Protein 7BNT (pdb70)

Structure (mmCIF, N/CA/C/O backbone):
data_7BNT
#
_entry.id   7BNT
#
_cell.length_a   119.486
_cell.length_b   119.486
_cell.length_c   35.974
_cell.angle_alpha   90.000
_cell.angle_beta   90.000
_cell.angle_gamma   90.000
#
_symmetry.space_group_name_H-M   'P 41 21 2'
#
loop_
_entity.id
_entity.type
_entity.pdbx_description
1 polymer 'Predicted ancestral HMA domain of Pik-1 from Oryza spp.'
2 polymer 'AVR-Pik protein'
3 non-polymer 1,2-ETHANEDIOL
4 water water
#
loop_
_atom_site.group_PDB
_atom_site.id
_atom_site.type_symbol
_atom_site.label_atom_id
_atom_site.label_alt_id
_atom_site.label_comp_id
_atom_site.label_asym_id
_atom_site.label_entity_id
_atom_site.label_seq_id
_atom_site.pdbx_PDB_ins_code
_atom_site.Cartn_x
_atom_site.Cartn_y
_atom_site.Cartn_z
_atom_site.occupancy
_atom_site.B_iso_or_equiv
_atom_site.auth_seq_id
_atom_site.auth_comp_id
_atom_site.auth_asym_id
_atom_site.auth_atom_id
_atom_site.pdbx_PDB_model_num
ATOM 1 N N . LYS A 1 5 ? -17.371 12.064 2.766 1.00 42.61 188 LYS A N 1
ATOM 2 C CA . LYS A 1 5 ? -18.304 11.380 1.803 1.00 35.54 188 LYS A CA 1
ATOM 3 C C . LYS A 1 5 ? -18.016 11.806 0.365 1.00 33.65 188 LYS A C 1
ATOM 4 O O . LYS A 1 5 ? -17.936 13.019 0.078 1.00 33.11 188 LYS A O 1
ATOM 10 N N . GLN A 1 6 ? -17.909 10.833 -0.523 1.00 28.73 189 GLN A N 1
ATOM 11 C CA . GLN A 1 6 ? -17.529 11.079 -1.924 1.00 27.44 189 GLN A CA 1
ATOM 12 C C . GLN A 1 6 ? -18.443 10.263 -2.817 1.00 21.71 189 GLN A C 1
ATOM 13 O O . GLN A 1 6 ? -19.007 9.255 -2.362 1.00 26.04 189 GLN A O 1
ATOM 19 N N . LYS A 1 7 ? -18.523 10.708 -4.059 1.00 21.99 190 LYS A N 1
ATOM 20 C CA . LYS A 1 7 ? -19.127 9.968 -5.169 1.00 19.95 190 LYS A CA 1
ATOM 21 C C . LYS A 1 7 ? -17.989 9.603 -6.135 1.00 19.70 190 LYS A C 1
ATOM 22 O O . LYS A 1 7 ? -17.231 10.478 -6.565 1.00 21.94 190 LYS A O 1
ATOM 28 N N . ILE A 1 8 ? -17.830 8.317 -6.377 1.00 18.19 191 ILE A N 1
ATOM 29 C CA . ILE A 1 8 ? -16.775 7.749 -7.235 1.00 18.57 191 ILE A CA 1
ATOM 30 C C . ILE A 1 8 ? -17.490 7.081 -8.403 1.00 18.09 191 ILE A C 1
ATOM 31 O O . ILE A 1 8 ? -18.436 6.293 -8.183 1.00 19.42 191 ILE A O 1
ATOM 36 N N . VAL A 1 9 ? -17.014 7.356 -9.613 1.00 17.12 192 VAL A N 1
ATOM 37 C CA . VAL A 1 9 ? -17.573 6.678 -10.805 1.00 17.77 192 VAL A CA 1
ATOM 38 C C . VAL A 1 9 ? -16.430 5.977 -11.524 1.00 17.86 192 VAL A C 1
ATOM 39 O O . VAL A 1 9 ? -15.413 6.637 -11.847 1.00 18.52 192 VAL A O 1
ATOM 43 N N . ILE A 1 10 ? -16.624 4.684 -11.784 1.00 17.87 193 ILE A N 1
ATOM 44 C CA . ILE A 1 10 ? -15.604 3.821 -12.438 1.00 17.63 193 ILE A CA 1
ATOM 45 C C . ILE A 1 10 ? -16.259 3.114 -13.620 1.00 18.48 193 ILE A C 1
ATOM 46 O O . ILE A 1 10 ? -17.327 2.503 -13.434 1.00 20.55 193 ILE A O 1
ATOM 51 N N . LYS A 1 11 ? -15.608 3.186 -14.779 1.00 18.90 194 LYS A N 1
ATOM 52 C CA . LYS A 1 11 ? -15.985 2.371 -15.950 1.00 20.86 194 LYS A CA 1
ATOM 53 C C . LYS A 1 11 ? -15.264 1.030 -15.867 1.00 20.16 194 LYS A C 1
ATOM 54 O O . LYS A 1 11 ? -14.024 1.011 -15.670 1.00 21.72 194 LYS A O 1
ATOM 60 N N . VAL A 1 12 ? -16.014 -0.055 -16.005 1.00 19.86 195 VAL A N 1
ATOM 61 C CA . VAL A 1 12 ? -15.467 -1.441 -15.943 1.00 21.70 195 VAL A CA 1
ATOM 62 C C . VAL A 1 12 ? -15.955 -2.100 -17.215 1.00 23.68 195 VAL A C 1
ATOM 63 O O . VAL A 1 12 ? -17.144 -2.395 -17.325 1.00 24.41 195 VAL A O 1
ATOM 67 N N . PRO A 1 13 ? -15.089 -2.277 -18.233 1.00 23.04 196 PRO A N 1
ATOM 68 C CA . PRO A 1 13 ? -15.491 -2.993 -19.440 1.00 25.61 196 PRO A CA 1
ATOM 69 C C . PRO A 1 13 ? -16.040 -4.374 -19.063 1.00 22.55 196 PRO A C 1
ATOM 70 O O . PRO A 1 13 ? -15.402 -5.112 -18.289 1.00 26.14 196 PRO A O 1
ATOM 74 N N . MET A 1 14 ? -17.225 -4.675 -19.574 1.00 22.25 197 MET A N 1
ATOM 75 C CA . MET A 1 14 ? -17.957 -5.899 -19.193 1.00 22.94 197 MET A CA 1
ATOM 76 C C . MET A 1 14 ? -17.989 -6.849 -20.378 1.00 21.75 197 MET A C 1
ATOM 77 O O . MET A 1 14 ? -18.435 -6.433 -21.450 1.00 23.00 197 MET A O 1
ATOM 82 N N . ALA A 1 15 ? -17.549 -8.080 -20.176 1.00 22.65 198 ALA A N 1
ATOM 83 C CA . ALA A 1 15 ? -17.613 -9.136 -21.204 1.00 25.00 198 ALA A CA 1
ATOM 84 C C . ALA A 1 15 ? -18.958 -9.848 -21.146 1.00 23.39 198 ALA A C 1
ATOM 85 O O . ALA A 1 15 ? -19.322 -10.472 -22.160 1.00 25.63 198 ALA A O 1
ATOM 87 N N . SER A 1 16 ? -19.646 -9.791 -20.009 1.00 22.34 199 SER A N 1
ATOM 88 C CA . SER A 1 16 ? -20.869 -10.585 -19.751 1.00 23.18 199 SER A CA 1
ATOM 89 C C . SER A 1 16 ? -21.523 -10.091 -18.463 1.00 20.05 199 SER A C 1
ATOM 90 O O . SER A 1 16 ? -20.893 -9.328 -17.708 1.00 20.34 199 SER A O 1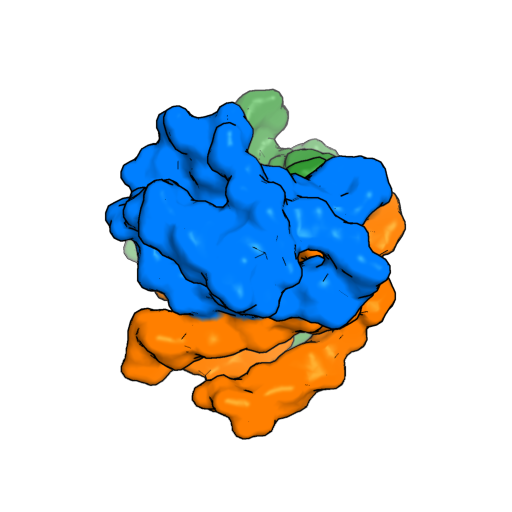
ATOM 93 N N . ASP A 1 17 ? -22.726 -10.565 -18.183 1.00 23.08 200 ASP A N 1
ATOM 94 C CA . ASP A 1 17 ? -23.408 -10.331 -16.891 1.00 23.44 200 ASP A CA 1
ATOM 95 C C . ASP A 1 17 ? -22.621 -10.945 -15.726 1.00 23.02 200 ASP A C 1
ATOM 96 O O . ASP A 1 17 ? -22.758 -10.423 -14.628 1.00 22.31 200 ASP A O 1
ATOM 101 N N . LYS A 1 18 ? -21.775 -11.947 -15.939 1.00 22.92 201 LYS A N 1
ATOM 102 C CA . LYS A 1 18 ? -20.918 -12.520 -14.870 1.00 22.90 201 LYS A CA 1
ATOM 103 C C . LYS A 1 18 ? -19.943 -11.425 -14.426 1.00 21.49 201 LYS A C 1
ATOM 104 O O . LYS A 1 18 ? -19.701 -11.299 -13.199 1.00 24.18 201 LYS A O 1
ATOM 106 N N . CYS A 1 19 ? -19.379 -10.681 -15.389 1.00 21.22 202 CYS A N 1
ATOM 107 C CA . CYS A 1 19 ? -18.470 -9.540 -15.106 1.00 21.92 202 CYS A CA 1
ATOM 108 C C . CYS A 1 19 ? -19.230 -8.491 -14.292 1.00 19.52 202 CYS A C 1
ATOM 109 O O . CYS A 1 19 ? -18.675 -7.966 -13.317 1.00 20.17 202 CYS A O 1
ATOM 112 N N . ARG A 1 20 ? -20.460 -8.169 -14.698 1.00 18.68 203 ARG A N 1
ATOM 113 C CA . ARG A 1 20 ? -21.238 -7.123 -14.001 1.00 18.41 203 ARG A CA 1
ATOM 114 C C . ARG A 1 20 ? -21.472 -7.563 -12.563 1.00 17.68 203 ARG A C 1
ATOM 115 O O . ARG A 1 20 ? -21.361 -6.728 -11.653 1.00 20.23 203 ARG A O 1
ATOM 123 N N . SER A 1 21 ? -21.863 -8.816 -12.371 1.00 20.12 204 SER A N 1
ATOM 124 C CA . SER A 1 21 ? -22.146 -9.403 -11.039 1.00 20.70 204 SER A CA 1
ATOM 125 C C . SER A 1 21 ? -20.895 -9.304 -10.165 1.00 21.37 204 SER A C 1
ATOM 126 O O . SER A 1 21 ? -20.992 -8.855 -9.018 1.00 20.92 204 SER A O 1
ATOM 129 N N . LYS A 1 22 ? -19.742 -9.704 -10.702 1.00 19.52 205 LYS A N 1
ATOM 130 C CA . LYS A 1 22 ? -18.483 -9.679 -9.941 1.00 21.33 205 LYS A CA 1
ATOM 131 C C . LYS A 1 22 ? -18.134 -8.240 -9.557 1.00 17.91 205 LYS A C 1
ATOM 132 O O . LYS A 1 22 ? -17.734 -7.988 -8.424 1.00 20.17 205 LYS A O 1
ATOM 138 N N . ALA A 1 23 ? -18.262 -7.313 -10.488 1.00 18.26 206 ALA A N 1
ATOM 139 C CA . ALA A 1 23 ? -17.853 -5.919 -10.268 1.00 18.77 206 ALA A CA 1
ATOM 140 C C . ALA A 1 23 ? -18.781 -5.295 -9.236 1.00 18.90 206 ALA A C 1
ATOM 141 O O . ALA A 1 23 ? -18.280 -4.633 -8.304 1.00 18.17 206 ALA A O 1
ATOM 143 N N . MET A 1 24 ? -20.081 -5.527 -9.380 1.00 17.87 207 MET A N 1
ATOM 144 C CA . MET A 1 24 ? -21.050 -4.956 -8.429 1.00 18.93 207 MET A CA 1
ATOM 145 C C . MET A 1 24 ? -20.824 -5.546 -7.039 1.00 19.08 207 MET A C 1
ATOM 146 O O . MET A 1 24 ? -20.871 -4.788 -6.058 1.00 19.25 207 MET A O 1
ATOM 151 N N . ALA A 1 25 ? -20.599 -6.846 -6.934 1.00 19.53 208 ALA A N 1
ATOM 152 C CA . ALA A 1 25 ? -20.357 -7.512 -5.639 1.00 20.42 208 ALA A CA 1
ATOM 153 C C . ALA A 1 25 ? -19.118 -6.893 -4.997 1.00 19.70 208 ALA A C 1
ATOM 154 O O . ALA A 1 25 ? -19.170 -6.599 -3.809 1.00 20.11 208 ALA A O 1
ATOM 156 N N . LEU A 1 26 ? -18.039 -6.736 -5.763 1.00 18.69 209 LEU A N 1
ATOM 157 C CA . LEU A 1 26 ? -16.775 -6.226 -5.197 1.00 19.24 209 LEU A CA 1
ATOM 158 C C . LEU A 1 26 ? -16.998 -4.813 -4.675 1.00 19.41 209 LEU A C 1
ATOM 159 O O . LEU A 1 26 ? -16.635 -4.510 -3.530 1.00 20.00 209 LEU A O 1
ATOM 164 N N . VAL A 1 27 ? -17.588 -3.945 -5.495 1.00 17.91 210 VAL A N 1
ATOM 165 C CA . VAL A 1 27 ? -17.797 -2.537 -5.059 1.00 18.46 210 VAL A CA 1
ATOM 166 C C . VAL A 1 27 ? -18.719 -2.499 -3.837 1.00 18.32 210 VAL A C 1
ATOM 167 O O . VAL A 1 27 ? -18.402 -1.805 -2.868 1.00 19.19 210 VAL A O 1
ATOM 171 N N . ALA A 1 28 ? -19.812 -3.246 -3.856 1.00 18.61 211 ALA A N 1
ATOM 172 C CA . ALA A 1 28 ? -20.831 -3.166 -2.793 1.00 18.24 211 ALA A CA 1
ATOM 173 C C . ALA A 1 28 ? -20.263 -3.741 -1.501 1.00 17.68 211 ALA A C 1
ATOM 174 O O . ALA A 1 28 ? -20.805 -3.401 -0.456 1.00 20.91 211 ALA A O 1
ATOM 176 N N . SER A 1 29 ? -19.242 -4.593 -1.586 1.00 20.09 212 SER A N 1
ATOM 177 C CA . SER A 1 29 ? -18.622 -5.260 -0.408 1.00 20.86 212 SER A CA 1
ATOM 178 C C . SER A 1 29 ? -17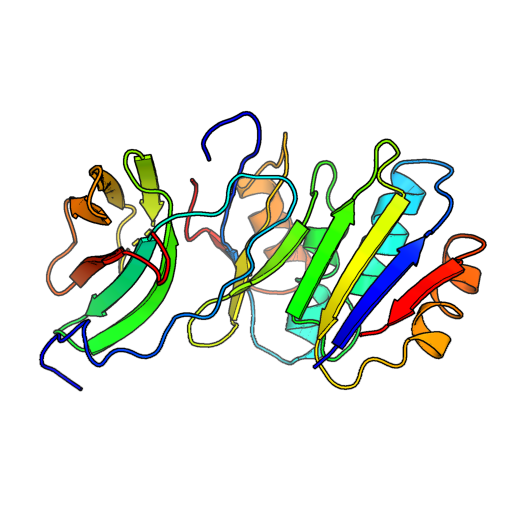.666 -4.297 0.300 1.00 18.71 212 SER A C 1
ATOM 179 O O . SER A 1 29 ? -17.169 -4.644 1.387 1.00 22.03 212 SER A O 1
ATOM 182 N N . THR A 1 30 ? -17.336 -3.170 -0.333 1.00 20.32 213 THR A N 1
ATOM 183 C CA . THR A 1 30 ? -16.245 -2.271 0.106 1.00 20.84 213 THR A CA 1
ATOM 184 C C . THR A 1 30 ? -16.654 -1.525 1.377 1.00 21.08 213 THR A C 1
ATOM 185 O O . THR A 1 30 ? -17.815 -1.055 1.492 1.00 20.46 213 THR A O 1
ATOM 189 N N . GLY A 1 31 ? -15.728 -1.416 2.331 1.00 20.71 214 GLY A N 1
ATOM 190 C CA . GLY A 1 31 ? -16.032 -0.675 3.565 1.00 23.14 214 GLY A CA 1
ATOM 191 C C . GLY A 1 31 ? -16.425 0.765 3.274 1.00 20.40 214 GLY A C 1
ATOM 192 O O . GLY A 1 31 ? -15.805 1.407 2.379 1.00 22.21 214 GLY A O 1
ATOM 193 N N . GLY A 1 32 ? -17.453 1.268 3.955 1.00 21.88 215 GLY A N 1
ATOM 194 C CA . GLY A 1 32 ? -17.835 2.691 3.889 1.00 22.18 215 GLY A CA 1
ATOM 195 C C . GLY A 1 32 ? -18.879 2.957 2.817 1.00 20.26 215 GLY A C 1
ATOM 196 O O . GLY A 1 32 ? -19.346 4.072 2.720 1.00 20.34 215 GLY A O 1
ATOM 197 N N . VAL A 1 33 ? -19.288 1.941 2.067 1.00 19.73 216 VAL A N 1
ATOM 198 C CA . VAL A 1 33 ? -20.252 2.149 0.957 1.00 18.76 216 VAL A CA 1
ATOM 199 C C . VAL A 1 33 ? -21.664 2.414 1.488 1.00 17.13 216 VAL A C 1
ATOM 200 O O . VAL A 1 33 ? -22.187 1.647 2.303 1.00 20.88 216 VAL A O 1
ATOM 204 N N . ASP A 1 34 ? -22.277 3.463 0.971 1.00 16.57 217 ASP A N 1
ATOM 205 C CA . ASP A 1 34 ? -23.707 3.813 1.176 1.00 17.39 217 ASP A CA 1
ATOM 206 C C . ASP A 1 34 ? -24.580 3.292 0.032 1.00 16.33 217 ASP A C 1
ATOM 207 O O . ASP A 1 34 ? -25.683 2.842 0.292 1.00 18.04 217 ASP A O 1
ATOM 212 N N . SER A 1 35 ? -24.116 3.398 -1.203 1.00 15.86 218 SER A N 1
ATOM 213 C CA . SER A 1 35 ? -24.933 3.086 -2.388 1.00 15.90 218 SER A CA 1
ATOM 214 C C . SER A 1 35 ? -24.018 2.689 -3.540 1.00 15.04 218 SER A C 1
ATOM 215 O O . SER A 1 35 ? -22.875 3.174 -3.636 1.00 16.15 218 SER A O 1
ATOM 218 N N . VAL A 1 36 ? -24.580 1.852 -4.409 1.00 15.31 219 VAL A N 1
ATOM 219 C CA . VAL A 1 36 ? -23.930 1.435 -5.675 1.00 14.53 219 VAL A CA 1
ATOM 220 C C . VAL A 1 36 ? -24.980 1.442 -6.760 1.00 15.63 219 VAL A C 1
ATOM 221 O O . VAL A 1 36 ? -26.029 0.833 -6.560 1.00 15.91 219 VAL A O 1
ATOM 225 N N . ALA A 1 37 ? -24.669 2.046 -7.898 1.00 15.15 220 ALA A N 1
ATOM 226 C CA . ALA A 1 37 ? -25.577 2.041 -9.054 1.00 15.54 220 ALA A CA 1
ATOM 227 C C . ALA A 1 37 ? -24.772 1.655 -10.290 1.00 16.78 220 ALA A C 1
ATOM 228 O O . ALA A 1 37 ? -23.681 2.214 -10.530 1.00 18.39 220 ALA A O 1
ATOM 230 N N . LEU A 1 38 ? -25.339 0.746 -11.071 1.00 16.57 221 LEU A N 1
ATOM 231 C CA . LEU A 1 38 ? -24.758 0.316 -12.350 1.00 17.09 221 LEU A CA 1
ATOM 232 C C . LEU A 1 38 ? -25.523 1.100 -13.407 1.00 18.38 221 LEU A C 1
ATOM 233 O O . LEU A 1 38 ? -26.750 0.985 -13.489 1.00 20.85 221 LEU A O 1
ATOM 238 N N . VAL A 1 39 ? -24.803 1.894 -14.193 1.00 18.29 222 VAL A N 1
ATOM 239 C CA . VAL A 1 39 ? -25.398 2.869 -15.133 1.00 20.50 222 VAL A CA 1
ATOM 240 C C . VAL A 1 39 ? -24.726 2.707 -16.499 1.00 20.44 222 VAL A C 1
ATOM 241 O O . VAL A 1 39 ? -23.759 1.940 -16.655 1.00 19.78 222 VAL A O 1
ATOM 245 N N . GLY A 1 40 ? -25.280 3.389 -17.478 1.00 23.00 223 GLY A N 1
ATOM 246 C CA . GLY A 1 40 ? -24.788 3.327 -18.869 1.00 21.50 223 GLY A CA 1
ATOM 247 C C . GLY A 1 40 ? -25.609 2.367 -19.713 1.00 20.59 223 GLY A C 1
ATOM 248 O O . GLY A 1 40 ? -26.156 1.367 -19.211 1.00 22.00 223 GLY A O 1
ATOM 249 N N . ASP A 1 41 ? -25.628 2.602 -21.011 1.00 21.19 224 ASP A N 1
ATOM 250 C CA . ASP A 1 41 ? -26.329 1.735 -21.987 1.00 21.56 224 ASP A CA 1
ATOM 251 C C . ASP A 1 41 ? -25.897 0.275 -21.826 1.00 22.00 224 ASP A C 1
ATOM 252 O O . ASP A 1 41 ? -26.779 -0.618 -21.900 1.00 24.84 224 ASP A O 1
ATOM 257 N N . LEU A 1 42 ? -24.596 0.038 -21.613 1.00 20.41 225 LEU A N 1
ATOM 258 C CA . LEU A 1 42 ? -24.023 -1.324 -21.488 1.00 20.18 225 LEU A CA 1
ATOM 259 C C . LEU A 1 42 ? -23.824 -1.690 -20.020 1.00 20.02 225 LEU A C 1
ATOM 260 O O . LEU A 1 42 ? -23.149 -2.708 -19.737 1.00 21.18 225 LEU A O 1
ATOM 265 N N . ARG A 1 43 ? -24.435 -0.940 -19.107 1.00 20.47 226 ARG A N 1
ATOM 266 C CA . ARG A 1 43 ? -24.413 -1.291 -17.674 1.00 20.48 226 ARG A CA 1
ATOM 267 C C . ARG A 1 43 ? -22.968 -1.612 -17.302 1.00 19.74 226 ARG A C 1
ATOM 268 O O . ARG A 1 43 ? -22.682 -2.721 -16.801 1.00 20.21 226 ARG A O 1
ATOM 276 N N . ASP A 1 44 ? -22.095 -0.635 -17.495 1.00 20.21 227 ASP A N 1
ATOM 277 C CA . ASP A 1 44 ? -20.636 -0.847 -17.338 1.00 20.89 227 ASP A CA 1
ATOM 278 C C . ASP A 1 44 ? -19.982 0.349 -16.645 1.00 19.87 227 ASP A C 1
ATOM 279 O O . ASP A 1 44 ? -18.743 0.357 -16.575 1.00 22.12 227 ASP A O 1
ATOM 284 N N . LYS A 1 45 ? -20.770 1.234 -16.038 1.00 18.45 228 LYS A N 1
ATOM 285 C CA . LYS A 1 45 ? -20.270 2.334 -15.189 1.00 18.72 228 LYS A CA 1
ATOM 286 C C . LYS A 1 45 ? -20.871 2.175 -13.812 1.00 18.93 228 LYS A C 1
ATOM 287 O O . LYS A 1 45 ? -22.104 2.036 -13.682 1.00 19.98 228 LYS A O 1
ATOM 293 N N . ILE A 1 46 ? -19.999 2.189 -12.824 1.00 18.25 229 ILE A N 1
ATOM 294 C CA . ILE A 1 46 ? -20.424 1.996 -11.423 1.00 17.24 229 ILE A CA 1
ATOM 295 C C . ILE A 1 46 ? -20.277 3.330 -10.688 1.00 16.48 229 ILE A C 1
ATOM 296 O O . ILE A 1 46 ? -19.173 3.888 -10.671 1.00 19.02 229 ILE A O 1
ATOM 301 N N . GLU A 1 47 ? -21.391 3.796 -10.107 1.00 17.05 230 GLU A N 1
ATOM 302 C CA . GLU A 1 47 ? -21.414 4.982 -9.230 1.00 16.88 230 GLU A CA 1
ATOM 303 C C . GLU A 1 47 ? -21.476 4.475 -7.800 1.00 15.46 230 GLU A C 1
ATOM 304 O O . GLU A 1 47 ? -22.418 3.727 -7.480 1.00 16.86 230 GLU A O 1
ATOM 310 N N . VAL A 1 48 ? -20.486 4.833 -6.998 1.00 16.88 231 VAL A N 1
ATOM 311 C CA . VAL A 1 48 ? -20.463 4.381 -5.578 1.00 16.80 231 VAL A CA 1
ATOM 312 C C . VAL A 1 48 ? -20.334 5.629 -4.707 1.00 17.32 231 VAL A C 1
ATOM 313 O O . VAL A 1 48 ? -19.500 6.496 -5.009 1.00 18.97 231 VAL A O 1
ATOM 317 N N . VAL A 1 49 ? -21.196 5.736 -3.704 1.00 16.68 232 VAL A N 1
ATOM 318 C CA . VAL A 1 49 ? -21.154 6.835 -2.711 1.00 17.45 232 VAL A CA 1
ATOM 319 C C . VAL A 1 49 ? -20.808 6.212 -1.368 1.00 16.64 232 VAL A C 1
ATOM 320 O O . VAL A 1 49 ? -21.375 5.179 -1.000 1.00 18.56 232 VAL A O 1
ATOM 324 N N . GLY A 1 50 ? -19.924 6.879 -0.645 1.00 19.75 233 GLY A N 1
ATOM 325 C CA . GLY A 1 50 ? -19.613 6.471 0.728 1.00 21.09 233 GLY A CA 1
ATOM 326 C C . GLY A 1 50 ? -18.453 7.231 1.320 1.00 23.17 233 GLY A C 1
ATOM 327 O O . GLY A 1 50 ? -17.947 8.172 0.696 1.00 27.64 233 GLY A O 1
ATOM 328 N N . ASP A 1 51 ? -17.991 6.747 2.461 1.00 24.35 234 ASP A N 1
ATOM 329 C CA . ASP A 1 51 ? -17.022 7.449 3.329 1.00 25.16 234 ASP A CA 1
ATOM 330 C C . ASP A 1 51 ? -15.740 6.640 3.378 1.00 23.76 234 ASP A C 1
ATOM 331 O O . ASP A 1 51 ? -15.830 5.423 3.609 1.00 28.12 234 ASP A O 1
ATOM 336 N N . GLY A 1 52 ? -14.596 7.308 3.229 1.00 25.56 235 GLY A N 1
ATOM 337 C CA . GLY A 1 52 ? -13.295 6.669 3.478 1.00 27.43 235 GLY A CA 1
ATOM 338 C C . GLY A 1 52 ? -12.976 5.622 2.432 1.00 26.74 235 GLY A C 1
ATOM 339 O O . GLY A 1 52 ? -12.162 4.726 2.726 1.00 32.95 235 GLY A O 1
ATOM 340 N N . ILE A 1 53 ? -13.564 5.730 1.237 1.00 24.07 236 ILE A N 1
ATOM 341 C CA . ILE A 1 53 ? -13.271 4.787 0.116 1.00 21.88 236 ILE A CA 1
ATOM 342 C C . ILE A 1 53 ? -12.013 5.259 -0.601 1.00 22.14 236 ILE A C 1
ATOM 343 O O . ILE A 1 53 ? -11.965 6.431 -1.019 1.00 23.98 236 ILE A O 1
ATOM 348 N N . ASP A 1 54 ? -11.069 4.338 -0.785 1.00 22.18 237 ASP A N 1
ATOM 349 C CA . ASP A 1 54 ? -9.826 4.601 -1.529 1.00 22.53 237 ASP A CA 1
ATOM 350 C C . ASP A 1 54 ? -10.114 4.302 -2.998 1.00 19.60 237 ASP A C 1
ATOM 351 O O . ASP A 1 54 ? -10.151 3.123 -3.382 1.00 20.95 237 ASP A O 1
ATOM 356 N N . SER A 1 55 ? -10.341 5.338 -3.801 1.00 19.45 238 SER A N 1
ATOM 357 C CA . SER A 1 55 ? -10.761 5.155 -5.212 1.00 20.03 238 SER A CA 1
ATOM 358 C C . SER A 1 55 ? -9.688 4.392 -5.993 1.00 19.43 238 SER A C 1
ATOM 359 O O . SER A 1 55 ? -10.056 3.530 -6.824 1.00 19.58 238 SER A O 1
ATOM 362 N N . ILE A 1 56 ? -8.412 4.712 -5.791 1.00 19.22 239 ILE A N 1
ATOM 363 C CA . ILE A 1 56 ? -7.331 4.052 -6.566 1.00 20.74 239 ILE A CA 1
ATOM 364 C C . ILE A 1 56 ? -7.277 2.567 -6.183 1.00 19.33 239 ILE A C 1
ATOM 365 O O . ILE A 1 56 ? -7.174 1.719 -7.085 1.00 20.63 239 ILE A O 1
ATOM 370 N N . LYS A 1 57 ? -7.363 2.228 -4.906 1.00 20.06 240 LYS A N 1
ATOM 371 C CA . LYS A 1 57 ? -7.355 0.810 -4.479 1.00 22.58 240 LYS A CA 1
ATOM 372 C C . LYS A 1 57 ? -8.568 0.094 -5.071 1.00 20.52 240 LYS A C 1
ATOM 373 O O . LYS A 1 57 ? -8.434 -1.047 -5.472 1.00 21.12 240 LYS A O 1
ATOM 379 N N . LEU A 1 58 ? -9.710 0.766 -5.151 1.00 19.43 241 LEU A N 1
ATOM 380 C CA . LEU A 1 58 ? -10.931 0.126 -5.690 1.00 20.24 241 LEU A CA 1
ATOM 381 C C . LEU A 1 58 ? -10.765 -0.135 -7.190 1.00 19.42 241 LEU A C 1
ATOM 382 O O . LEU A 1 58 ? -11.092 -1.245 -7.678 1.00 20.17 241 LEU A O 1
ATOM 387 N N . VAL A 1 59 ? -10.194 0.808 -7.914 1.00 19.20 242 VAL A N 1
ATOM 388 C CA . VAL A 1 59 ? -9.888 0.608 -9.354 1.00 20.10 242 VAL A CA 1
ATOM 389 C C . VAL A 1 59 ? -8.914 -0.563 -9.502 1.00 20.51 242 VAL A C 1
ATOM 390 O O . VAL A 1 59 ? -9.144 -1.391 -10.396 1.00 21.59 242 VAL A O 1
ATOM 394 N N A SER A 1 60 ? -7.868 -0.634 -8.668 0.50 22.25 243 SER A N 1
ATOM 395 N N B SER A 1 60 ? -7.860 -0.622 -8.678 0.50 21.95 243 SER A N 1
ATOM 396 C CA A SER A 1 60 ? -6.854 -1.718 -8.720 0.50 23.11 243 SER A CA 1
ATOM 397 C CA B SER A 1 60 ? -6.858 -1.720 -8.708 0.50 22.52 243 SER A CA 1
ATOM 398 C C A SER A 1 60 ? -7.520 -3.076 -8.478 0.50 23.59 243 SER A C 1
ATOM 399 C C B SER A 1 60 ? -7.565 -3.064 -8.517 0.50 23.61 243 SER A C 1
ATOM 400 O O A SER A 1 60 ? -7.148 -4.045 -9.170 0.50 28.11 243 SER A O 1
ATOM 401 O O B SER A 1 60 ? -7.295 -3.999 -9.305 0.50 25.39 243 SER A O 1
ATOM 406 N N . ALA A 1 61 ? -8.462 -3.140 -7.531 1.00 21.16 244 ALA A N 1
ATOM 407 C CA . ALA A 1 61 ? -9.155 -4.392 -7.174 1.00 22.91 244 ALA A CA 1
ATOM 408 C C . ALA A 1 61 ? -10.009 -4.819 -8.371 1.00 23.88 244 ALA A C 1
ATOM 409 O O . ALA A 1 61 ? -10.049 -6.008 -8.694 1.00 24.18 244 ALA A O 1
ATOM 411 N N . LEU A 1 62 ? -10.685 -3.863 -9.020 1.00 21.56 245 LEU A N 1
ATOM 412 C CA . LEU A 1 62 ? -11.532 -4.188 -10.188 1.00 21.65 245 LEU A CA 1
ATOM 413 C C . LEU A 1 62 ? -10.662 -4.650 -11.359 1.00 24.22 245 LEU A C 1
ATOM 414 O O . LEU A 1 62 ? -11.071 -5.583 -12.083 1.00 26.13 245 LEU A O 1
ATOM 419 N N . ARG A 1 63 ? -9.501 -4.026 -11.549 1.00 24.24 246 ARG A N 1
ATOM 420 C CA . ARG A 1 63 ? -8.555 -4.412 -12.632 1.00 25.31 246 ARG A CA 1
ATOM 421 C C . ARG A 1 63 ? -8.131 -5.863 -12.427 1.00 26.33 246 ARG A C 1
ATOM 422 O O . ARG A 1 63 ? -8.032 -6.590 -13.427 1.00 29.88 246 ARG A O 1
ATOM 430 N N . LYS A 1 64 ? -7.892 -6.257 -11.178 1.00 25.51 247 LYS A N 1
ATOM 431 C CA . LYS A 1 64 ? -7.429 -7.623 -10.845 1.00 28.62 247 LYS A CA 1
ATOM 432 C C . LYS A 1 64 ? -8.571 -8.630 -11.027 1.00 29.86 247 LYS A C 1
ATOM 433 O O . LYS A 1 64 ? -8.312 -9.723 -11.552 1.00 33.56 247 LYS A O 1
ATOM 439 N N . LYS A 1 65 ? -9.778 -8.281 -10.587 1.00 29.12 248 LYS A N 1
ATOM 440 C CA . LYS A 1 65 ? -10.925 -9.219 -10.462 1.00 28.81 248 LYS A CA 1
ATOM 441 C C . LYS A 1 65 ? -11.661 -9.338 -11.800 1.00 28.04 248 LYS A C 1
ATOM 442 O O . LYS A 1 65 ? -12.142 -10.452 -12.091 1.00 29.56 248 LYS A O 1
ATOM 448 N N . VAL A 1 66 ? -11.787 -8.244 -12.555 1.00 25.88 249 VAL A N 1
ATOM 449 C CA . VAL A 1 66 ? -12.770 -8.132 -13.671 1.00 26.72 249 VAL A CA 1
ATOM 450 C C . VAL A 1 66 ? -12.079 -7.748 -14.974 1.00 35.71 249 VAL A C 1
ATOM 451 O O . VAL A 1 66 ? -12.105 -8.574 -15.909 1.00 36.54 249 VAL A O 1
ATOM 455 N N . GLY A 1 67 ? -11.625 -6.494 -15.075 1.00 39.59 250 GLY A N 1
ATOM 456 C CA . GLY A 1 67 ? -11.202 -5.903 -16.357 1.00 38.48 250 GLY A CA 1
ATOM 457 C C . GLY A 1 67 ? -10.623 -4.529 -16.165 1.00 35.84 250 GLY A C 1
ATOM 458 O O . GLY A 1 67 ? -10.691 -4.013 -15.016 1.00 39.21 250 GLY A O 1
ATOM 459 N N . HIS A 1 68 ? -10.207 -3.895 -17.258 1.00 38.38 251 HIS A N 1
ATOM 460 C CA . HIS A 1 68 ? -9.403 -2.654 -17.211 1.00 40.28 251 HIS A CA 1
ATOM 461 C C . HIS A 1 68 ? -10.278 -1.482 -16.772 1.00 37.33 251 HIS A C 1
ATOM 462 O O . HIS A 1 68 ? -10.710 -0.650 -17.624 1.00 34.75 251 HIS A O 1
ATOM 469 N N . ALA A 1 69 ? -10.470 -1.412 -15.462 1.00 24.73 252 ALA A N 1
ATOM 470 C CA . ALA A 1 69 ? -11.298 -0.385 -14.822 1.00 21.76 252 ALA A CA 1
ATOM 471 C C . ALA A 1 69 ? -10.637 0.973 -15.048 1.00 22.85 252 ALA A C 1
ATOM 472 O O . ALA A 1 69 ? -9.389 1.079 -14.997 1.00 25.25 252 ALA A O 1
ATOM 474 N N . GLU A 1 70 ? -11.466 1.972 -15.289 1.00 22.09 253 GLU A N 1
ATOM 475 C CA . GLU A 1 70 ? -11.019 3.353 -15.555 1.00 23.64 253 GLU A CA 1
ATOM 476 C C . GLU A 1 70 ? -11.743 4.287 -14.597 1.00 20.38 253 GLU A C 1
ATOM 477 O O . GLU A 1 70 ? -12.972 4.229 -14.525 1.00 21.70 253 GLU A O 1
ATOM 483 N N . LEU A 1 71 ? -10.995 5.109 -13.876 1.00 20.97 254 LEU A N 1
ATOM 484 C CA . LEU A 1 71 ? -11.582 6.090 -12.943 1.00 19.12 254 LEU A CA 1
ATOM 485 C C . LEU A 1 71 ? -12.117 7.272 -13.738 1.00 19.96 254 LEU A C 1
ATOM 486 O O . LEU A 1 71 ? -11.340 7.900 -14.480 1.00 24.89 254 LEU A O 1
ATOM 491 N N . LEU A 1 72 ? -13.406 7.589 -13.598 1.00 19.57 255 LEU A N 1
ATOM 492 C CA . LEU A 1 72 ? -14.040 8.708 -14.332 1.00 20.33 255 LEU A CA 1
ATOM 493 C C . LEU A 1 72 ? -14.241 9.929 -13.436 1.00 20.39 255 LEU A C 1
ATOM 494 O O . LEU A 1 72 ? -14.228 11.060 -13.957 1.00 23.01 255 LEU A O 1
ATOM 499 N N . GLN A 1 73 ? -14.567 9.730 -12.159 1.00 19.69 256 GLN A N 1
ATOM 500 C CA . GLN A 1 73 ? -14.959 10.860 -11.304 1.00 20.13 256 GLN A CA 1
ATOM 501 C C . GLN A 1 73 ? -14.709 10.490 -9.852 1.00 18.20 256 GLN A C 1
ATOM 502 O O . GLN A 1 73 ? -14.936 9.337 -9.457 1.00 19.35 256 GLN A O 1
ATOM 508 N N . VAL A 1 74 ? -14.219 11.463 -9.110 1.00 19.13 257 VAL A N 1
ATOM 509 C CA . VAL A 1 74 ? -14.137 11.428 -7.627 1.00 20.15 257 VAL A CA 1
ATOM 510 C C . VAL A 1 74 ? -14.537 12.817 -7.149 1.00 20.93 257 VAL A C 1
ATOM 511 O O . VAL A 1 74 ? -13.805 13.764 -7.438 1.00 22.09 257 VAL A O 1
ATOM 515 N N . SER A 1 75 ? -15.662 12.944 -6.467 1.00 21.44 258 SER A N 1
ATOM 516 C CA . SER A 1 75 ? -16.172 14.285 -6.081 1.00 26.10 258 SER A CA 1
ATOM 517 C C . SER A 1 75 ? -16.863 14.223 -4.727 1.00 30.27 258 SER A C 1
ATOM 518 O O . SER A 1 75 ? -17.123 15.286 -4.196 1.00 36.73 258 SER A O 1
ATOM 522 N N . GLY B 1 1 ? -42.076 0.498 -8.964 1.00 29.38 184 GLY B N 1
ATOM 523 C CA . GLY B 1 1 ? -42.424 1.946 -8.839 1.00 28.16 184 GLY B CA 1
ATOM 524 C C . GLY B 1 1 ? -42.959 2.336 -10.185 1.00 22.31 184 GLY B C 1
ATOM 525 O O . GLY B 1 1 ? -43.005 1.444 -11.047 1.00 24.63 184 GLY B O 1
ATOM 526 N N . PRO B 1 2 ? -43.358 3.611 -10.410 1.00 20.13 185 PRO B N 1
ATOM 527 C CA . PRO B 1 2 ? -43.880 3.965 -11.714 1.00 18.67 185 PRO B CA 1
ATOM 528 C C . PRO B 1 2 ? -42.827 3.626 -12.775 1.00 18.68 185 PRO B C 1
ATOM 529 O O . PRO B 1 2 ? -41.671 3.925 -12.604 1.00 20.18 185 PRO B O 1
ATOM 533 N N . GLY B 1 3 ? -43.279 3.028 -13.864 1.00 18.32 186 GLY B N 1
ATOM 534 C CA . GLY B 1 3 ? -42.389 2.575 -14.936 1.00 18.35 186 GLY B CA 1
ATOM 535 C C . GLY B 1 3 ? -42.135 1.089 -14.822 1.00 18.69 186 GLY B C 1
ATOM 536 O O . GLY B 1 3 ? -43.000 0.383 -14.301 1.00 23.24 186 GLY B O 1
ATOM 537 N N . MET B 1 4 ? -41.023 0.616 -15.352 1.00 18.67 187 MET B N 1
ATOM 538 C CA . MET B 1 4 ? -40.785 -0.839 -15.480 1.00 20.23 187 MET B CA 1
ATOM 539 C C . MET B 1 4 ? -39.854 -1.356 -14.383 1.00 22.19 187 MET B C 1
ATOM 540 O O . MET B 1 4 ? -39.656 -2.562 -14.321 1.00 29.10 187 MET B O 1
ATOM 545 N N . LYS B 1 5 ? -39.415 -0.524 -13.455 1.00 16.27 188 LYS B N 1
ATOM 546 C CA . LYS B 1 5 ? -38.485 -1.001 -12.407 1.00 16.07 188 LYS B CA 1
ATOM 547 C C . LYS B 1 5 ? -39.267 -1.298 -11.123 1.00 15.30 188 LYS B C 1
ATOM 548 O O . LYS B 1 5 ? -40.293 -0.692 -10.860 1.00 20.84 188 LYS B O 1
ATOM 554 N N . GLN B 1 6 ? -38.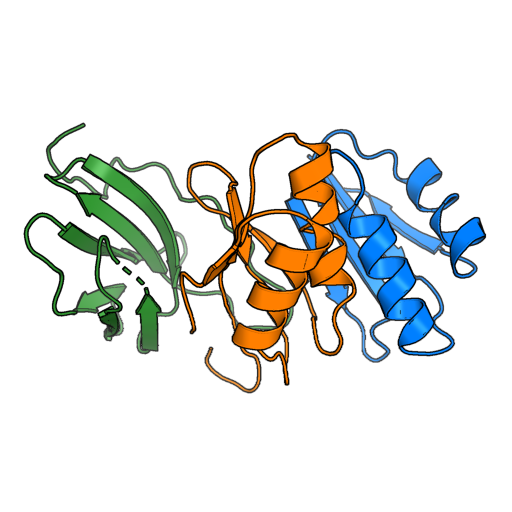758 -2.271 -10.387 1.00 16.33 189 GLN B N 1
ATOM 555 C CA . GLN B 1 6 ? -39.213 -2.664 -9.050 1.00 17.05 189 GLN B CA 1
ATOM 556 C C . GLN B 1 6 ? -38.335 -1.968 -8.008 1.00 14.67 189 GLN B C 1
ATOM 557 O O . GLN B 1 6 ? -37.168 -1.710 -8.264 1.00 15.61 189 GLN B O 1
ATOM 563 N N A LYS B 1 7 ? -38.900 -1.619 -6.870 0.50 14.22 190 LYS B N 1
ATOM 564 N N B LYS B 1 7 ? -38.908 -1.720 -6.836 0.50 13.68 190 LYS B N 1
ATOM 565 C CA A LYS B 1 7 ? -38.103 -1.215 -5.697 0.50 14.88 190 LYS B CA 1
ATOM 566 C CA B LYS B 1 7 ? -38.185 -1.289 -5.618 0.50 14.50 190 LYS B CA 1
ATOM 567 C C A LYS B 1 7 ? -38.570 -2.087 -4.545 0.50 14.04 190 LYS B C 1
ATOM 568 C C B LYS B 1 7 ? -38.533 -2.263 -4.493 0.50 14.35 190 LYS B C 1
ATOM 569 O O A LYS B 1 7 ? -39.772 -2.170 -4.291 0.50 15.80 190 LYS B O 1
ATOM 570 O O B LYS B 1 7 ? -39.715 -2.513 -4.247 0.50 16.74 190 LYS B O 1
ATOM 581 N N A ILE B 1 8 ? -37.633 -2.737 -3.888 0.50 12.95 191 ILE B N 1
ATOM 582 N N B ILE B 1 8 ? -37.506 -2.777 -3.838 0.50 14.40 191 ILE B N 1
ATOM 583 C CA A ILE B 1 8 ? -37.964 -3.454 -2.641 0.50 13.67 191 ILE B CA 1
ATOM 584 C CA B ILE B 1 8 ? -37.613 -3.801 -2.766 0.50 15.93 191 ILE B CA 1
ATOM 585 C C A ILE B 1 8 ? -36.939 -3.069 -1.582 0.50 13.84 191 ILE B C 1
ATOM 586 C C B ILE B 1 8 ? -36.794 -3.285 -1.576 0.50 16.87 191 ILE B C 1
ATOM 587 O O A ILE B 1 8 ? -35.833 -2.580 -1.884 0.50 16.24 191 ILE B O 1
ATOM 588 O O B ILE B 1 8 ? -35.656 -2.841 -1.799 0.50 18.31 191 ILE B O 1
ATOM 597 N N . VAL B 1 9 ? -37.339 -3.325 -0.356 1.00 14.14 192 VAL B N 1
ATOM 598 C CA . VAL B 1 9 ? -36.511 -3.047 0.839 1.00 13.66 192 VAL B CA 1
ATOM 599 C C . VAL B 1 9 ? -36.478 -4.316 1.684 1.00 13.94 192 VAL B C 1
ATOM 600 O O . VAL B 1 9 ? -37.542 -4.859 2.010 1.00 13.80 192 VAL B O 1
ATOM 604 N N . ILE B 1 10 ? -35.275 -4.746 2.023 1.00 13.98 193 ILE B N 1
ATOM 605 C CA . ILE B 1 10 ? -35.030 -5.958 2.829 1.00 13.47 193 ILE B CA 1
ATOM 606 C C . ILE B 1 10 ? -34.189 -5.576 4.047 1.00 14.40 193 ILE B C 1
ATOM 607 O O . ILE B 1 10 ? -33.127 -4.967 3.896 1.00 16.10 193 ILE B O 1
ATOM 612 N N . LYS B 1 11 ? -34.668 -5.928 5.229 1.00 14.63 194 LYS B N 1
ATOM 613 C CA . LYS B 1 11 ? -33.896 -5.765 6.478 1.00 16.03 194 LYS B CA 1
ATOM 614 C C . LYS B 1 11 ? -32.844 -6.874 6.536 1.00 18.56 194 LYS B C 1
ATOM 615 O O . LYS B 1 11 ? -33.180 -8.053 6.274 1.00 20.28 194 LYS B O 1
ATOM 621 N N . VAL B 1 12 ? -31.611 -6.477 6.784 1.00 19.47 195 VAL B N 1
ATOM 622 C CA . VAL B 1 12 ? -30.479 -7.430 6.737 1.00 23.91 195 VAL B CA 1
ATOM 623 C C . VAL B 1 12 ? -29.842 -7.509 8.101 1.00 24.27 195 VAL B C 1
ATOM 624 O O . VAL B 1 12 ? -29.934 -6.581 8.891 1.00 23.54 195 VAL B O 1
ATOM 628 N N . PRO B 1 13 ? -29.111 -8.616 8.340 1.00 31.95 196 PRO B N 1
ATOM 629 C CA . PRO B 1 13 ? -28.452 -8.835 9.615 1.00 30.30 196 PRO B CA 1
ATOM 630 C C . PRO B 1 13 ? -27.379 -7.770 9.844 1.00 26.33 196 PRO B C 1
ATOM 631 O O . PRO B 1 13 ? -26.654 -7.368 8.928 1.00 27.47 196 PRO B O 1
ATOM 635 N N . MET B 1 14 ? -27.325 -7.342 11.095 1.00 25.41 197 MET B N 1
ATOM 636 C CA . MET B 1 14 ? -26.396 -6.314 11.573 1.00 23.24 197 MET B CA 1
ATOM 637 C C . MET B 1 14 ? -25.388 -6.936 12.535 1.00 22.77 197 MET B C 1
ATOM 638 O O . MET B 1 14 ? -24.888 -6.217 13.400 1.00 24.31 197 MET B O 1
ATOM 643 N N . ALA B 1 15 ? -24.984 -8.181 12.287 1.00 22.17 198 ALA B N 1
ATOM 644 C CA . ALA B 1 15 ? -23.999 -8.866 13.152 1.00 21.29 198 ALA B CA 1
ATOM 645 C C . ALA B 1 15 ? -22.719 -8.026 13.193 1.00 20.69 198 ALA B C 1
ATOM 646 O O . ALA B 1 15 ? -22.046 -7.982 14.243 1.00 21.56 198 ALA B O 1
ATOM 648 N N . SER B 1 16 ? -22.349 -7.446 12.061 1.00 21.41 199 SER B N 1
ATOM 649 C CA . SER B 1 16 ? -21.105 -6.664 11.893 1.00 20.58 199 SER B CA 1
ATOM 650 C C . SER B 1 16 ? -21.224 -5.839 10.619 1.00 19.96 199 SER B C 1
ATOM 651 O O . SER B 1 16 ? -22.068 -6.148 9.766 1.00 20.34 199 SER B O 1
ATOM 654 N N . ASP B 1 17 ? -20.344 -4.865 10.486 1.00 22.03 200 ASP B N 1
ATOM 655 C CA . ASP B 1 17 ? -20.169 -4.082 9.239 1.00 21.36 200 ASP B CA 1
ATOM 656 C C . ASP B 1 17 ? -19.883 -5.050 8.080 1.00 22.34 200 ASP B C 1
ATOM 657 O O . ASP B 1 17 ? -20.508 -4.896 7.022 1.00 21.73 200 ASP B O 1
ATOM 662 N N . LYS B 1 18 ? -19.001 -6.027 8.274 1.00 21.64 201 LYS B N 1
ATOM 663 C CA . LYS B 1 18 ? -18.639 -7.045 7.260 1.00 22.23 201 LYS B CA 1
ATOM 664 C C . LYS B 1 18 ? -19.868 -7.860 6.859 1.00 21.26 201 LYS B C 1
ATOM 665 O O . LYS B 1 18 ? -20.060 -8.099 5.667 1.00 21.87 201 LYS B O 1
ATOM 671 N N . CYS B 1 19 ? -20.684 -8.282 7.819 1.00 20.91 202 CYS B N 1
ATOM 672 C CA . CYS B 1 19 ? -21.940 -9.006 7.521 1.00 21.73 202 CYS B CA 1
ATOM 673 C C . CYS B 1 19 ? -22.859 -8.145 6.634 1.00 19.76 202 CYS B C 1
ATOM 674 O O . CYS B 1 19 ? -23.452 -8.627 5.653 1.00 20.35 202 CYS B O 1
ATOM 677 N N . ARG B 1 20 ? -23.043 -6.895 7.015 1.00 18.71 203 ARG B N 1
ATOM 678 C CA . ARG B 1 20 ? -23.908 -5.976 6.257 1.00 19.70 203 ARG B CA 1
ATOM 679 C C . ARG B 1 20 ? -23.330 -5.805 4.843 1.00 21.45 203 ARG B C 1
ATOM 680 O O . ARG B 1 20 ? -24.099 -5.840 3.864 1.00 20.33 203 ARG B O 1
ATOM 688 N N . SER B 1 21 ? -22.013 -5.705 4.732 1.00 20.19 204 SER B N 1
ATOM 689 C CA . SER B 1 21 ? -21.326 -5.609 3.426 1.00 20.59 204 SER B CA 1
ATOM 690 C C . SER B 1 21 ? -21.477 -6.900 2.595 1.00 19.96 204 SER B C 1
ATOM 691 O O . SER B 1 21 ? -21.641 -6.785 1.351 1.00 21.09 204 SER B O 1
ATOM 694 N N . LYS B 1 22 ? -21.450 -8.079 3.229 1.00 19.27 205 LYS B N 1
ATOM 695 C CA . LYS B 1 22 ? -21.715 -9.375 2.546 1.00 19.60 205 LYS B CA 1
ATOM 696 C C . LYS B 1 22 ? -23.151 -9.346 1.976 1.00 18.30 205 LYS B C 1
ATOM 697 O O . LYS B 1 22 ? -23.380 -9.814 0.851 1.00 18.44 205 LYS B O 1
ATOM 703 N N . ALA B 1 23 ? -24.118 -8.816 2.730 1.00 17.91 206 ALA B N 1
ATOM 704 C CA . ALA B 1 23 ? -25.520 -8.729 2.278 1.00 17.12 206 ALA B CA 1
ATOM 705 C C . ALA B 1 23 ? -25.589 -7.793 1.061 1.00 17.33 206 ALA B C 1
ATOM 706 O O . ALA B 1 23 ? -26.227 -8.138 0.068 1.00 17.55 206 ALA B O 1
ATOM 708 N N A MET B 1 24 ? -24.928 -6.634 1.158 0.50 17.70 207 MET B N 1
ATOM 709 N N B MET B 1 24 ? -24.923 -6.643 1.125 0.50 17.96 207 MET B N 1
ATOM 710 C CA A MET B 1 24 ? -24.843 -5.641 0.056 0.50 17.46 207 MET B CA 1
ATOM 711 C CA B MET B 1 24 ? -24.928 -5.684 -0.006 0.50 17.98 207 MET B CA 1
ATOM 712 C C A MET B 1 24 ? -24.275 -6.321 -1.193 0.50 18.35 207 MET B C 1
ATOM 713 C C B MET B 1 24 ? -24.276 -6.331 -1.228 0.50 18.16 207 MET B C 1
ATOM 714 O O A MET B 1 24 ? -24.850 -6.170 -2.276 0.50 18.41 207 MET B O 1
ATOM 715 O O B MET B 1 24 ? -24.797 -6.172 -2.337 0.50 18.23 207 MET B O 1
ATOM 724 N N . ALA B 1 25 ? -23.188 -7.064 -1.032 1.00 17.68 208 ALA B N 1
ATOM 725 C CA . ALA B 1 25 ? -22.506 -7.743 -2.148 1.00 17.66 208 ALA B CA 1
ATOM 726 C C . ALA B 1 25 ? -23.432 -8.777 -2.788 1.00 17.30 208 ALA B C 1
ATOM 727 O O . ALA B 1 25 ? -23.526 -8.835 -4.039 1.00 18.15 208 ALA B O 1
ATOM 729 N N . LEU B 1 26 ? -24.112 -9.565 -1.968 1.00 16.98 209 LEU B N 1
ATOM 730 C CA . LEU B 1 26 ? -25.028 -10.601 -2.500 1.00 17.35 209 LEU B CA 1
ATOM 731 C C . LEU B 1 26 ? -26.119 -9.916 -3.316 1.00 16.92 209 LEU B C 1
ATOM 732 O O . LEU B 1 26 ? -26.390 -10.338 -4.474 1.00 19.06 209 LEU B O 1
ATOM 737 N N . VAL B 1 27 ? -26.758 -8.887 -2.759 1.00 16.79 210 VAL B N 1
ATOM 738 C CA . VAL B 1 27 ? -27.864 -8.227 -3.496 1.00 18.18 210 VAL B CA 1
ATOM 739 C C . VAL B 1 27 ? -27.304 -7.598 -4.769 1.00 18.17 210 VAL B C 1
ATOM 740 O O . VAL B 1 27 ? -27.887 -7.801 -5.846 1.00 19.49 210 VAL B O 1
ATOM 744 N N . ALA B 1 28 ? -26.208 -6.860 -4.670 1.00 18.01 211 ALA B N 1
ATOM 745 C CA . ALA B 1 28 ? -25.646 -6.137 -5.825 1.00 19.70 211 ALA B CA 1
ATOM 746 C C . ALA B 1 28 ? -25.318 -7.132 -6.967 1.00 20.48 211 ALA B C 1
ATOM 747 O O . ALA B 1 28 ? -25.404 -6.724 -8.117 1.00 24.89 211 ALA B O 1
ATOM 749 N N . SER B 1 29 ? -24.906 -8.362 -6.630 1.00 19.93 212 SER B N 1
ATOM 750 C CA . SER B 1 29 ? -24.456 -9.474 -7.505 1.00 23.32 212 SER B CA 1
ATOM 751 C C . SER B 1 29 ? -25.639 -10.107 -8.252 1.00 22.23 212 SER B C 1
ATOM 752 O O . SER B 1 29 ? -25.379 -10.881 -9.207 1.00 24.20 212 SER B O 1
ATOM 755 N N . THR B 1 30 ? -26.880 -9.818 -7.822 1.00 20.35 213 THR B N 1
ATOM 756 C CA . THR B 1 30 ? -28.095 -10.528 -8.278 1.00 22.29 213 THR B CA 1
ATOM 757 C C . THR B 1 30 ? -28.462 -10.039 -9.681 1.00 20.27 213 THR B C 1
ATOM 758 O O . THR B 1 30 ? -28.384 -8.833 -9.944 1.00 20.58 213 THR B O 1
ATOM 762 N N . GLY B 1 31 ? -28.856 -10.958 -10.560 1.00 22.09 214 GLY B N 1
ATOM 763 C CA . GLY B 1 31 ? -29.319 -10.595 -11.913 1.00 23.13 214 GLY B CA 1
ATOM 764 C C . GLY B 1 31 ? -30.445 -9.579 -11.896 1.00 22.04 214 GLY B C 1
ATOM 765 O O . GLY B 1 31 ? -31.369 -9.720 -11.071 1.00 23.73 214 GLY B O 1
ATOM 766 N N . GLY B 1 32 ? -30.362 -8.572 -12.770 1.00 21.30 215 GLY B N 1
ATOM 767 C CA . GLY B 1 32 ? -31.422 -7.565 -12.971 1.00 23.21 215 GLY B CA 1
ATOM 768 C C . GLY B 1 32 ? -31.411 -6.456 -11.942 1.00 21.68 215 GLY B C 1
ATOM 769 O O . GLY B 1 32 ? -32.320 -5.666 -11.959 1.00 22.66 215 GLY B O 1
ATOM 770 N N . VAL B 1 33 ? -30.447 -6.439 -11.040 1.00 19.38 216 VAL B N 1
ATOM 771 C CA . VAL B 1 33 ? -30.272 -5.321 -10.080 1.00 18.72 216 VAL B CA 1
ATOM 772 C C . VAL B 1 33 ? -29.567 -4.164 -10.773 1.00 18.77 216 VAL B C 1
ATOM 773 O O . VAL B 1 33 ? -28.513 -4.358 -11.378 1.00 23.78 216 VAL B O 1
ATOM 777 N N . ASP B 1 34 ? -30.131 -2.980 -10.655 1.00 16.44 217 ASP B N 1
ATOM 778 C CA . ASP B 1 34 ? -29.537 -1.725 -11.151 1.00 17.25 217 ASP B CA 1
ATOM 779 C C . ASP B 1 34 ? -28.819 -0.992 -10.026 1.00 16.73 217 ASP B C 1
ATOM 780 O O . ASP B 1 34 ? -27.771 -0.393 -10.313 1.00 18.20 217 ASP B O 1
ATOM 785 N N . SER B 1 35 ? -29.367 -0.982 -8.825 1.00 14.68 218 SER B N 1
ATOM 786 C CA . SER B 1 35 ? -28.772 -0.170 -7.755 1.00 14.33 218 SER B CA 1
ATOM 787 C C . SER B 1 35 ? -29.194 -0.719 -6.402 1.00 13.93 218 SER B C 1
ATOM 788 O O . SER B 1 35 ? -30.285 -1.294 -6.271 1.00 14.47 218 SER B O 1
ATOM 791 N N . VAL B 1 36 ? -28.335 -0.446 -5.421 1.00 14.60 219 VAL B N 1
ATOM 792 C CA . VAL B 1 36 ? -28.579 -0.869 -4.021 1.00 14.87 219 VAL B CA 1
ATOM 793 C C . VAL B 1 36 ? -28.154 0.291 -3.134 1.00 13.92 219 VAL B C 1
ATOM 794 O O . VAL B 1 36 ? -27.167 0.963 -3.439 1.00 16.50 219 VAL B O 1
ATOM 798 N N . ALA B 1 37 ? -28.845 0.456 -2.011 1.00 13.67 220 ALA B N 1
ATOM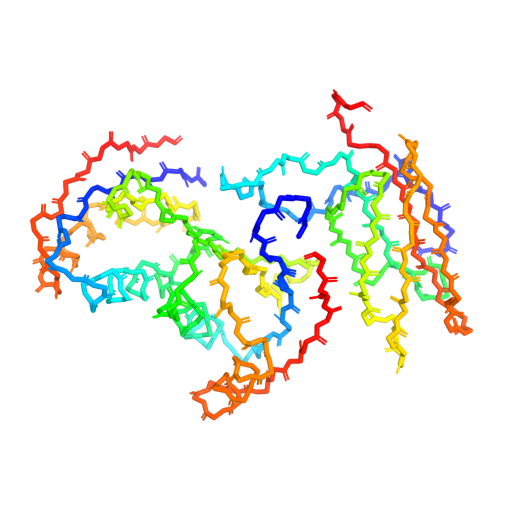 799 C CA . ALA B 1 37 ? -28.464 1.474 -1.011 1.00 13.75 220 ALA B CA 1
ATOM 800 C C . ALA B 1 37 ? -28.834 1.000 0.382 1.00 13.83 220 ALA B C 1
ATOM 801 O O . ALA B 1 37 ? -29.867 0.355 0.574 1.00 15.05 220 ALA B O 1
ATOM 803 N N . LEU B 1 38 ? -27.997 1.374 1.337 1.00 13.68 221 LEU B N 1
ATOM 804 C CA . LEU B 1 38 ? -28.336 1.209 2.760 1.00 14.89 221 LEU B CA 1
ATOM 805 C C . LEU B 1 38 ? -29.306 2.318 3.169 1.00 16.45 221 LEU B C 1
ATOM 806 O O . LEU B 1 38 ? -28.996 3.498 2.996 1.00 22.01 221 LEU B O 1
ATOM 811 N N . VAL B 1 39 ? -30.442 1.931 3.687 1.00 16.59 222 VAL B N 1
ATOM 812 C CA . VAL B 1 39 ? -31.528 2.846 4.080 1.00 17.98 222 VAL B CA 1
ATOM 813 C C . VAL B 1 39 ? -31.997 2.413 5.472 1.00 17.10 222 VAL B C 1
ATOM 814 O O . VAL B 1 39 ? -31.414 1.527 6.103 1.00 17.05 222 VAL B O 1
ATOM 818 N N . GLY B 1 40 ? -32.999 3.105 5.944 1.00 18.06 223 GLY B N 1
ATOM 819 C CA . GLY B 1 40 ? -33.544 2.915 7.284 1.00 16.88 223 GLY B CA 1
ATOM 820 C C . GLY B 1 40 ? -32.905 3.874 8.261 1.00 16.99 223 GLY B C 1
ATOM 821 O O . GLY B 1 40 ? -31.760 4.325 8.060 1.00 17.76 223 GLY B O 1
ATOM 822 N N . ASP B 1 41 ? -33.629 4.205 9.320 1.00 16.03 224 ASP B N 1
ATOM 823 C CA . ASP B 1 41 ? -33.071 5.095 10.375 1.00 18.19 224 ASP B CA 1
ATOM 824 C C . ASP B 1 41 ? -31.770 4.522 10.961 1.00 18.14 224 ASP B C 1
ATOM 825 O O . ASP B 1 41 ? -30.941 5.303 11.366 1.00 21.73 224 ASP B O 1
ATOM 830 N N . LEU B 1 42 ? -31.627 3.207 11.018 1.00 18.21 225 LEU B N 1
ATOM 831 C CA . LEU B 1 42 ? -30.415 2.551 11.542 1.00 19.39 225 LEU B CA 1
ATOM 832 C C . LEU B 1 42 ? -29.539 1.962 10.426 1.00 17.90 225 LEU B C 1
ATOM 833 O O . LEU B 1 42 ? -28.627 1.211 10.750 1.00 18.80 225 LEU B O 1
ATOM 838 N N . ARG B 1 43 ? -29.764 2.280 9.165 1.00 18.15 226 ARG B N 1
ATOM 839 C CA . ARG B 1 43 ? -28.921 1.783 8.055 1.00 18.16 226 ARG B CA 1
ATOM 840 C C . ARG B 1 43 ? -28.802 0.260 8.169 1.00 17.07 226 ARG B C 1
ATOM 841 O O . ARG B 1 43 ? -27.699 -0.311 7.973 1.00 18.52 226 ARG B O 1
ATOM 849 N N . ASP B 1 44 ? -29.937 -0.386 8.379 1.00 16.43 227 ASP B N 1
ATOM 850 C CA . ASP B 1 44 ? -30.064 -1.852 8.568 1.00 17.88 227 ASP B CA 1
ATOM 851 C C . ASP B 1 44 ? -30.914 -2.466 7.454 1.00 16.61 227 ASP B C 1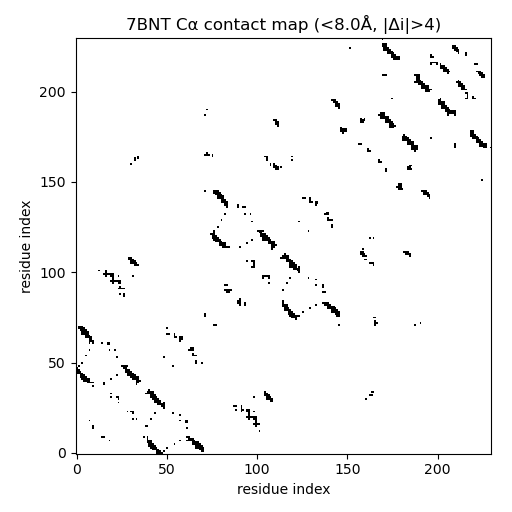
ATOM 852 O O . ASP B 1 44 ? -31.336 -3.636 7.576 1.00 18.49 227 ASP B O 1
ATOM 857 N N . LYS B 1 45 ? -31.194 -1.706 6.413 1.00 16.26 228 LYS B N 1
ATOM 858 C CA . LYS B 1 45 ? -32.028 -2.193 5.309 1.00 15.39 228 LYS B CA 1
ATOM 859 C C . LYS B 1 45 ? -31.329 -1.891 4.006 1.00 14.36 228 LYS B C 1
ATOM 860 O O . LYS B 1 45 ? -30.663 -0.870 3.895 1.00 16.78 228 LYS B O 1
ATOM 866 N N . ILE B 1 46 ? -31.532 -2.789 3.056 1.00 14.73 229 ILE B N 1
ATOM 867 C CA . ILE B 1 46 ? -31.033 -2.618 1.683 1.00 16.41 229 ILE B CA 1
ATOM 868 C C . ILE B 1 46 ? -32.234 -2.344 0.804 1.00 14.86 229 ILE B C 1
ATOM 869 O O . ILE B 1 46 ? -33.186 -3.131 0.779 1.00 15.00 229 ILE B O 1
ATOM 874 N N . GLU B 1 47 ? -32.184 -1.198 0.149 1.00 14.50 230 GLU B N 1
ATOM 875 C CA . GLU B 1 47 ? -33.163 -0.843 -0.895 1.00 14.08 230 GLU B CA 1
ATOM 876 C C . GLU B 1 47 ? -32.564 -1.209 -2.244 1.00 14.00 230 GLU B C 1
ATOM 877 O O . GLU B 1 47 ? -31.461 -0.745 -2.567 1.00 14.82 230 GLU B O 1
ATOM 883 N N A VAL B 1 48 ? -33.259 -2.042 -3.000 0.50 13.56 231 VAL B N 1
ATOM 884 N N B VAL B 1 48 ? -33.351 -1.952 -3.016 0.50 13.27 231 VAL B N 1
ATOM 885 C CA A VAL B 1 48 ? -32.724 -2.499 -4.305 0.50 13.76 231 VAL B CA 1
ATOM 886 C CA B VAL B 1 48 ? -32.934 -2.649 -4.260 0.50 13.43 231 VAL B CA 1
ATOM 887 C C A VAL B 1 48 ? -33.760 -2.178 -5.373 0.50 13.64 231 VAL B C 1
ATOM 888 C C B VAL B 1 48 ? -33.829 -2.150 -5.388 0.50 13.53 231 VAL B C 1
ATOM 889 O O A VAL B 1 48 ? -34.969 -2.360 -5.147 0.50 16.38 231 VAL B O 1
ATOM 890 O O B VAL B 1 48 ? -35.051 -2.231 -5.240 0.50 14.48 231 VAL B O 1
ATOM 897 N N . VAL B 1 49 ? -33.237 -1.691 -6.495 1.00 13.36 232 VAL B N 1
ATOM 898 C CA . VAL B 1 49 ? -34.017 -1.272 -7.677 1.00 13.53 232 VAL B CA 1
ATOM 899 C C . VAL B 1 49 ? -33.510 -2.075 -8.870 1.00 14.49 232 VAL B C 1
ATOM 900 O O . VAL B 1 49 ? -32.293 -2.230 -9.065 1.00 15.29 232 VAL B O 1
ATOM 904 N N . GLY B 1 50 ? -34.439 -2.569 -9.651 1.00 13.82 233 GLY B N 1
ATOM 905 C CA . GLY B 1 50 ? -34.077 -3.265 -10.873 1.00 14.69 233 GLY B CA 1
ATOM 906 C C . GLY B 1 50 ? -35.291 -3.863 -11.518 1.00 15.08 233 GLY B C 1
ATOM 907 O O . GLY B 1 50 ? -36.373 -3.421 -11.281 1.00 19.59 233 GLY B O 1
ATOM 908 N N . ASP B 1 51 ? -35.079 -4.818 -12.376 1.00 18.21 234 ASP B N 1
ATOM 909 C CA . ASP B 1 51 ? -36.237 -5.464 -13.017 1.00 20.98 234 ASP B CA 1
ATOM 910 C C . ASP B 1 51 ? -36.010 -6.968 -13.020 1.00 21.34 234 ASP B C 1
ATOM 911 O O . ASP B 1 51 ? -34.870 -7.430 -13.017 1.00 24.21 234 ASP B O 1
ATOM 916 N N . GLY B 1 52 ? -37.106 -7.701 -12.920 1.00 24.75 235 GLY B N 1
ATOM 917 C CA . GLY B 1 52 ? -37.083 -9.172 -12.903 1.00 28.07 235 GLY B CA 1
ATOM 918 C C . GLY B 1 52 ? -36.442 -9.702 -11.630 1.00 27.21 235 GLY B C 1
ATOM 919 O O . GLY B 1 52 ? -35.897 -10.813 -11.652 1.00 27.49 235 GLY B O 1
ATOM 920 N N . ILE B 1 53 ? -36.460 -8.931 -10.545 1.00 23.27 236 ILE B N 1
ATOM 921 C CA . ILE B 1 53 ? -35.917 -9.406 -9.240 1.00 20.20 236 ILE B CA 1
ATOM 922 C C . ILE B 1 53 ? -36.996 -10.203 -8.548 1.00 19.48 236 ILE B C 1
ATOM 923 O O . ILE B 1 53 ? -38.134 -9.747 -8.454 1.00 23.35 236 ILE B O 1
ATOM 928 N N . ASP B 1 54 ? -36.612 -11.355 -8.044 1.00 18.84 237 ASP B N 1
ATOM 929 C CA . ASP B 1 54 ? -37.536 -12.204 -7.275 1.00 18.98 237 ASP B CA 1
ATOM 930 C C . ASP B 1 54 ? -37.271 -11.912 -5.805 1.00 17.93 237 ASP B C 1
ATOM 931 O O . ASP B 1 54 ? -36.277 -12.407 -5.267 1.00 18.12 237 ASP B O 1
ATOM 936 N N . SER B 1 55 ? -38.126 -11.110 -5.182 1.00 18.49 238 SER B N 1
ATOM 937 C CA . SER B 1 55 ? -37.898 -10.610 -3.809 1.00 18.39 238 SER B CA 1
ATOM 938 C C . SER B 1 55 ? -37.824 -11.795 -2.846 1.00 18.30 238 SER B C 1
ATOM 939 O O . SER B 1 55 ? -37.019 -11.760 -1.901 1.00 19.21 238 SER B O 1
ATOM 942 N N . ILE B 1 56 ? -38.661 -12.811 -3.051 1.00 18.67 239 ILE B N 1
ATOM 943 C CA . ILE B 1 56 ? -38.733 -13.918 -2.063 1.00 18.71 239 ILE B CA 1
ATOM 944 C C . ILE B 1 56 ? -37.471 -14.778 -2.205 1.00 17.48 239 ILE B C 1
ATOM 945 O O . ILE B 1 56 ? -36.884 -15.210 -1.188 1.00 19.82 239 ILE B O 1
ATOM 950 N N . LYS B 1 57 ? -37.052 -15.026 -3.440 1.00 20.16 240 LYS B N 1
ATOM 951 C CA . LYS B 1 57 ? -35.807 -15.777 -3.707 1.00 20.69 240 LYS B CA 1
ATOM 952 C C . LYS B 1 57 ? -34.628 -14.999 -3.092 1.00 19.34 240 LYS B C 1
ATOM 953 O O . LYS B 1 57 ? -33.694 -15.616 -2.559 1.00 21.35 240 LYS B O 1
ATOM 959 N N . LEU B 1 58 ? -34.629 -13.674 -3.177 1.00 19.93 241 LEU B N 1
ATOM 960 C CA . LEU B 1 58 ? -33.528 -12.859 -2.636 1.00 18.17 241 LEU B CA 1
ATOM 961 C C . LEU B 1 58 ? -33.501 -12.969 -1.105 1.00 19.64 241 LEU B C 1
ATOM 962 O O . LEU B 1 58 ? -32.425 -13.105 -0.525 1.00 19.01 241 LEU B O 1
ATOM 967 N N . VAL B 1 59 ? -34.653 -12.933 -0.455 1.00 18.11 242 VAL B N 1
ATOM 968 C CA . VAL B 1 59 ? -34.718 -13.142 1.013 1.00 18.36 242 VAL B CA 1
ATOM 969 C C . VAL B 1 59 ? -34.102 -14.498 1.352 1.00 18.38 242 VAL B C 1
ATOM 970 O O . VAL B 1 59 ? -33.299 -14.581 2.284 1.00 19.79 242 VAL B O 1
ATOM 974 N N . SER B 1 60 ? -34.527 -15.548 0.668 1.00 19.04 243 SER B N 1
ATOM 975 C CA . SER B 1 60 ? -34.002 -16.911 0.932 1.00 20.11 243 SER B CA 1
ATOM 976 C C . SER B 1 60 ? -32.478 -16.938 0.762 1.00 20.41 243 SER B C 1
ATOM 977 O O . SER B 1 60 ? -31.783 -17.528 1.597 1.00 22.09 243 SER B O 1
ATOM 980 N N . ALA B 1 61 ? -31.962 -16.317 -0.291 1.00 19.47 244 ALA B N 1
ATOM 981 C CA . ALA B 1 61 ? -30.512 -16.304 -0.585 1.00 20.74 244 ALA B CA 1
ATOM 982 C C . ALA B 1 61 ? -29.771 -15.554 0.529 1.00 20.59 244 ALA B C 1
ATOM 983 O O . ALA B 1 61 ? -28.728 -16.029 0.989 1.00 22.46 244 ALA B O 1
ATOM 985 N N . LEU B 1 62 ? -30.322 -14.429 0.984 1.00 19.09 245 LEU B N 1
ATOM 986 C CA . LEU B 1 62 ? -29.672 -13.689 2.084 1.00 19.03 245 LEU B CA 1
ATOM 987 C C . LEU B 1 62 ? -29.674 -14.549 3.341 1.00 19.97 245 LEU B C 1
ATOM 988 O O . LEU B 1 62 ? -28.652 -14.563 4.050 1.00 22.01 245 LEU B O 1
ATOM 993 N N . ARG B 1 63 ? -30.781 -15.217 3.638 1.00 21.12 246 ARG B N 1
ATOM 994 C CA . ARG B 1 63 ? -30.815 -16.070 4.860 1.00 24.32 246 ARG B CA 1
ATOM 995 C C . ARG B 1 63 ? -29.798 -17.206 4.795 1.00 24.10 246 ARG B C 1
ATOM 996 O O . ARG B 1 63 ? -29.231 -17.537 5.850 1.00 26.45 246 ARG B O 1
ATOM 1004 N N . LYS B 1 64 ? -29.626 -17.810 3.622 1.00 27.10 247 LYS B N 1
ATOM 1005 C CA . LYS B 1 64 ? -28.655 -18.914 3.418 1.00 27.33 247 LYS B CA 1
ATOM 1006 C C . LYS B 1 64 ? -27.227 -18.393 3.618 1.00 29.75 247 LYS B C 1
ATOM 1007 O O . LYS B 1 64 ? -26.432 -19.045 4.291 1.00 36.23 247 LYS B O 1
ATOM 1010 N N . LYS B 1 65 ? -26.883 -17.281 2.984 1.00 29.58 248 LYS B N 1
ATOM 1011 C CA . LYS B 1 65 ? -25.459 -16.939 2.767 1.00 38.37 248 LYS B CA 1
ATOM 1012 C C . LYS B 1 65 ? -24.979 -16.055 3.910 1.00 34.33 248 LYS B C 1
ATOM 1013 O O . LYS B 1 65 ? -23.766 -16.001 4.165 1.00 44.52 248 LYS B O 1
ATOM 1015 N N . VAL B 1 66 ? -25.876 -15.291 4.508 1.00 32.56 249 VAL B N 1
ATOM 1016 C CA . VAL B 1 66 ? -25.399 -14.100 5.245 1.00 34.22 249 VAL B CA 1
ATOM 1017 C C . VAL B 1 66 ? -25.920 -14.131 6.669 1.00 31.32 249 VAL B C 1
ATOM 1018 O O . VAL B 1 66 ? -25.086 -14.048 7.594 1.00 43.62 249 VAL B O 1
ATOM 1022 N N . GLY B 1 67 ? -27.204 -14.357 6.842 1.00 35.55 250 GLY B N 1
ATOM 1023 C CA . GLY B 1 67 ? -27.912 -14.149 8.103 1.00 37.34 250 GLY B CA 1
ATOM 1024 C C . GLY B 1 67 ? -29.350 -13.756 7.801 1.00 35.18 250 GLY B C 1
ATOM 1025 O O . GLY B 1 67 ? -29.738 -13.579 6.604 1.00 32.74 250 GLY B O 1
ATOM 1026 N N . HIS B 1 68 ? -30.139 -13.641 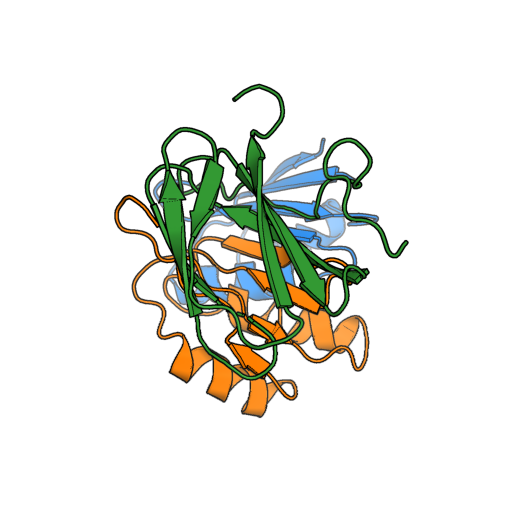8.847 1.00 34.41 251 HIS B N 1
ATOM 1027 C CA . HIS B 1 68 ? -31.593 -13.435 8.749 1.00 32.19 251 HIS B CA 1
ATOM 1028 C C . HIS B 1 68 ? -31.901 -12.195 7.902 1.00 32.84 251 HIS B C 1
ATOM 1029 O O . HIS B 1 68 ? -31.250 -11.136 8.107 1.00 38.50 251 HIS B O 1
ATOM 1036 N N . ALA B 1 69 ? -32.955 -12.295 7.107 1.00 21.49 252 ALA B N 1
ATOM 1037 C CA . ALA B 1 69 ? -33.408 -11.221 6.204 1.00 22.85 252 ALA B CA 1
ATOM 1038 C C . ALA B 1 69 ? -34.930 -11.199 6.226 1.00 18.60 252 ALA B C 1
ATOM 1039 O O . ALA B 1 69 ? -35.561 -12.248 6.391 1.00 20.53 252 ALA B O 1
ATOM 1041 N N . GLU B 1 70 ? -35.498 -10.024 6.036 1.00 18.10 253 GLU B N 1
ATOM 1042 C CA . GLU B 1 70 ? -36.951 -9.806 6.126 1.00 18.46 253 GLU B CA 1
ATOM 1043 C C . GLU B 1 70 ? -37.357 -8.777 5.074 1.00 17.40 253 GLU B C 1
ATOM 1044 O O . GLU B 1 70 ? -36.844 -7.658 5.082 1.00 18.70 253 GLU B O 1
ATOM 1050 N N . LEU B 1 71 ? -38.262 -9.159 4.194 1.00 16.75 254 LEU B N 1
ATOM 1051 C CA . LEU B 1 71 ? -38.856 -8.212 3.230 1.00 15.24 254 LEU B CA 1
ATOM 1052 C C . LEU B 1 71 ? -39.703 -7.196 3.980 1.00 14.98 254 LEU B C 1
ATOM 1053 O O . LEU B 1 71 ? -40.606 -7.611 4.730 1.00 16.11 254 LEU B O 1
ATOM 1058 N N . LEU B 1 72 ? -39.489 -5.909 3.715 1.00 13.65 255 LEU B N 1
ATOM 1059 C CA . LEU B 1 72 ? -40.263 -4.882 4.429 1.00 13.16 255 LEU B CA 1
ATOM 1060 C C . LEU B 1 72 ? -41.036 -3.958 3.504 1.00 13.71 255 LEU B C 1
ATOM 1061 O O . LEU B 1 72 ? -41.914 -3.255 4.018 1.00 14.23 255 LEU B O 1
ATOM 1066 N N . GLN B 1 73 ? -40.684 -3.867 2.221 1.00 13.14 256 GLN B N 1
ATOM 1067 C CA . GLN B 1 73 ? -41.422 -2.945 1.343 1.00 13.23 256 GLN B CA 1
ATOM 1068 C C . GLN B 1 73 ? -41.318 -3.452 -0.086 1.00 14.12 256 GLN B C 1
ATOM 1069 O O . GLN B 1 73 ? -40.236 -3.900 -0.477 1.00 14.54 256 GLN B O 1
ATOM 1075 N N . VAL B 1 74 ? -42.423 -3.308 -0.815 1.00 14.15 257 VAL B N 1
ATOM 1076 C CA . VAL B 1 74 ? -42.474 -3.512 -2.281 1.00 14.86 257 VAL B CA 1
ATOM 1077 C C . VAL B 1 74 ? -43.204 -2.307 -2.854 1.00 15.27 257 VAL B C 1
ATOM 1078 O O . VAL B 1 74 ? -44.328 -1.995 -2.412 1.00 16.04 257 VAL B O 1
ATOM 1082 N N . SER B 1 75 ? -42.596 -1.653 -3.826 1.00 16.05 258 SER B N 1
ATOM 1083 C CA . SER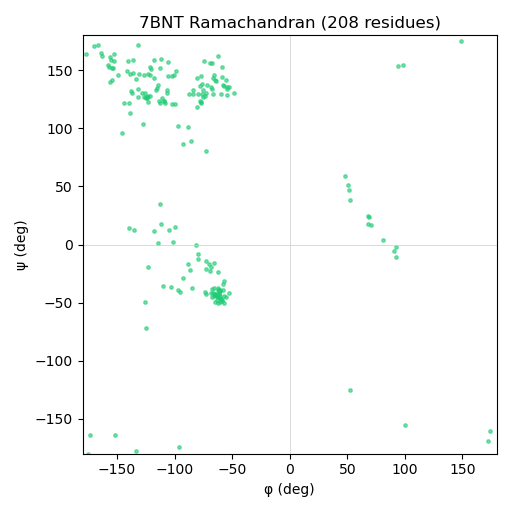 B 1 75 ? -43.229 -0.480 -4.450 1.00 18.20 258 SER B CA 1
ATOM 1084 C C . SER B 1 75 ? -42.821 -0.359 -5.912 1.00 20.29 258 SER B C 1
ATOM 1085 O O . SER B 1 75 ? -41.930 -1.046 -6.378 1.00 19.54 258 SER B O 1
ATOM 1089 N N . LYS C 2 11 ? -38.887 11.428 20.938 1.00 47.23 30 LYS C N 1
ATOM 1090 C CA . LYS C 2 11 ? -40.110 12.269 21.213 1.00 34.91 30 LYS C CA 1
ATOM 1091 C C . LYS C 2 11 ? -41.371 11.392 21.169 1.00 32.95 30 LYS C C 1
ATOM 1092 O O . LYS C 2 11 ? -41.289 10.230 20.647 1.00 42.88 30 LYS C O 1
ATOM 1098 N N . ARG C 2 12 ? -42.499 11.939 21.658 1.00 30.19 31 ARG C N 1
ATOM 1099 C CA . ARG C 2 12 ? -43.836 11.267 21.743 1.00 32.60 31 ARG C CA 1
ATOM 1100 C C . ARG C 2 12 ? -45.024 12.115 21.284 1.00 35.09 31 ARG C C 1
ATOM 1101 O O . ARG C 2 12 ? -46.175 11.754 21.597 1.00 41.63 31 ARG C O 1
ATOM 1109 N N . ALA C 2 13 ? -44.783 13.224 20.632 1.00 29.83 32 ALA C N 1
ATOM 1110 C CA . ALA C 2 13 ? -45.838 13.966 19.921 1.00 28.87 32 ALA C CA 1
ATOM 1111 C C . ALA C 2 13 ? -45.349 14.084 18.497 1.00 22.98 32 ALA C C 1
ATOM 1112 O O . ALA C 2 13 ? -44.146 14.434 18.355 1.00 25.80 32 ALA C O 1
ATOM 1114 N N . ILE C 2 14 ? -46.166 13.657 17.528 1.00 19.66 33 ILE C N 1
ATOM 1115 C CA . ILE C 2 14 ? -45.711 13.665 16.114 1.00 18.36 33 ILE C CA 1
ATOM 1116 C C . ILE C 2 14 ? -45.685 15.110 15.614 1.00 17.52 33 ILE C C 1
ATOM 1117 O O . ILE C 2 14 ? -46.711 15.835 15.691 1.00 19.62 33 ILE C O 1
ATOM 1122 N N . ASP C 2 15 ? -44.550 15.498 15.065 1.00 16.74 34 ASP C N 1
ATOM 1123 C CA . ASP C 2 15 ? -44.388 16.815 14.431 1.00 17.34 34 ASP C CA 1
ATOM 1124 C C . ASP C 2 15 ? -43.443 16.668 13.253 1.00 15.66 34 ASP C C 1
ATOM 1125 O O . ASP C 2 15 ? -42.210 16.703 13.432 1.00 16.61 34 ASP C O 1
ATOM 1130 N N . LEU C 2 16 ? -44.015 16.499 12.069 1.00 15.93 35 LEU C N 1
ATOM 1131 C CA . LEU C 2 16 ? -43.178 16.227 10.881 1.00 15.58 35 LEU C CA 1
ATOM 1132 C C . LEU C 2 16 ? -42.353 17.460 10.535 1.00 16.05 35 LEU C C 1
ATOM 1133 O O . LEU C 2 16 ? -41.369 17.307 9.827 1.00 17.53 35 LEU C O 1
ATOM 1138 N N . SER C 2 17 ? -42.738 18.643 11.009 1.00 16.58 36 SER C N 1
ATOM 1139 C CA . SER C 2 17 ? -41.960 19.867 10.717 1.00 18.33 36 SER C CA 1
ATOM 1140 C C . SER C 2 17 ? -40.620 19.836 11.477 1.00 18.82 36 SER C C 1
ATOM 1141 O O . SER C 2 17 ? -39.729 20.567 11.096 1.00 22.30 36 SER C O 1
ATOM 1144 N N . ARG C 2 18 ? -40.468 18.985 12.495 1.00 18.11 37 ARG C N 1
ATOM 1145 C CA . ARG C 2 18 ? -39.237 18.937 13.314 1.00 19.38 37 ARG C CA 1
ATOM 1146 C C . ARG C 2 18 ? -38.510 17.614 13.124 1.00 18.71 37 ARG C C 1
ATOM 1147 O O . ARG C 2 18 ? -37.468 17.421 13.730 1.00 24.31 37 ARG C O 1
ATOM 1155 N N . GLU C 2 19 ? -39.018 16.725 12.286 1.00 17.33 38 GLU C N 1
ATOM 1156 C CA . GLU C 2 19 ? -38.378 15.404 12.082 1.00 16.63 38 GLU C CA 1
ATOM 1157 C C . GLU C 2 19 ? -37.168 15.571 11.169 1.00 16.15 38 GLU C C 1
ATOM 1158 O O . GLU C 2 19 ? -37.259 16.225 10.128 1.00 19.16 38 GLU C O 1
ATOM 1164 N N . ARG C 2 20 ? -36.077 14.923 11.535 1.00 17.50 39 ARG C N 1
ATOM 1165 C CA . ARG C 2 20 ? -34.884 14.899 10.662 1.00 17.45 39 ARG C CA 1
ATOM 1166 C C . ARG C 2 20 ? -35.212 14.142 9.376 1.00 16.72 39 ARG C C 1
ATOM 1167 O O . ARG C 2 20 ? -35.955 13.154 9.373 1.00 16.96 39 ARG C O 1
ATOM 1175 N N . ASP C 2 21 ? -34.622 14.590 8.293 1.00 17.29 40 ASP C N 1
ATOM 1176 C CA . ASP C 2 21 ? -34.863 13.917 7.003 1.00 16.65 40 ASP C CA 1
ATOM 1177 C C . ASP C 2 21 ? -34.427 12.459 7.130 1.00 17.16 40 ASP C C 1
ATOM 1178 O O . ASP C 2 21 ? -33.431 12.112 7.759 1.00 19.49 40 ASP C O 1
ATOM 1183 N N . PRO C 2 22 ? -35.158 11.551 6.473 1.00 16.68 41 PRO C N 1
ATOM 1184 C CA . PRO C 2 22 ? -34.719 10.173 6.404 1.00 16.35 41 PRO C CA 1
ATOM 1185 C C . PRO C 2 22 ? -33.384 10.006 5.674 1.00 16.78 41 PRO C C 1
ATOM 1186 O O . PRO C 2 22 ? -33.038 10.809 4.851 1.00 18.38 41 PRO C O 1
ATOM 1190 N N . ASN C 2 23 ? -32.770 8.857 5.896 1.00 15.93 42 ASN C N 1
ATOM 1191 C CA . ASN C 2 23 ? -31.736 8.321 4.995 1.00 17.62 42 ASN C CA 1
ATOM 1192 C C . ASN C 2 23 ? -32.390 7.947 3.671 1.00 18.46 42 ASN C C 1
ATOM 1193 O O . ASN C 2 23 ? -33.451 7.336 3.641 1.00 18.97 42 ASN C O 1
ATOM 1198 N N . PHE C 2 24 ? -31.775 8.332 2.576 1.00 16.97 43 PHE C N 1
ATOM 1199 C CA . PHE C 2 24 ? -32.332 7.996 1.254 1.00 15.86 43 PHE C CA 1
ATOM 1200 C C . PHE C 2 24 ? -31.209 7.915 0.242 1.00 15.67 43 PHE C C 1
ATOM 1201 O O . PHE C 2 24 ? -30.109 8.454 0.444 1.00 17.49 43 PHE C O 1
ATOM 1209 N N . PHE C 2 25 ? -31.564 7.304 -0.871 1.00 14.73 44 PHE C N 1
ATOM 1210 C CA . PHE C 2 25 ? -30.749 7.297 -2.096 1.00 14.97 44 PHE C CA 1
ATOM 1211 C C . PHE C 2 25 ? -31.695 7.458 -3.259 1.00 14.93 44 PHE C C 1
ATOM 1212 O O . PHE C 2 25 ? -32.579 6.628 -3.431 1.00 15.83 44 PHE C O 1
ATOM 1220 N N . ASP C 2 26 ? -31.482 8.506 -4.047 1.00 15.32 45 ASP C N 1
ATOM 1221 C CA . ASP C 2 26 ? -32.336 8.709 -5.232 1.00 16.02 45 ASP C CA 1
ATOM 1222 C C . ASP C 2 26 ? -31.715 7.893 -6.360 1.00 15.47 45 ASP C C 1
ATOM 1223 O O . ASP C 2 26 ? -30.883 8.395 -7.104 1.00 18.99 45 ASP C O 1
ATOM 1228 N N . HIS C 2 27 ? -32.122 6.641 -6.471 1.00 14.99 46 HIS C N 1
ATOM 1229 C CA . HIS C 2 27 ? -31.575 5.700 -7.469 1.00 15.56 46 HIS C CA 1
ATOM 1230 C C . HIS C 2 27 ? -31.658 6.333 -8.844 1.00 16.56 46 HIS C C 1
ATOM 1231 O O . HIS C 2 27 ? -32.695 6.862 -9.213 1.00 17.26 46 HIS C O 1
ATOM 1238 N N . PRO C 2 28 ? -30.585 6.241 -9.657 1.00 17.24 47 PRO C N 1
ATOM 1239 C CA . PRO C 2 28 ? -30.581 6.934 -10.928 1.00 19.19 47 PRO C CA 1
ATOM 1240 C C . PRO C 2 28 ? -31.503 6.307 -11.971 1.00 19.75 47 PRO C C 1
ATOM 1241 O O . PRO C 2 28 ? -31.852 7.026 -12.932 1.00 24.64 47 PRO C O 1
ATOM 1245 N N . GLY C 2 29 ? -31.871 5.037 -11.840 1.00 19.20 48 GLY C N 1
ATOM 1246 C CA . GLY C 2 29 ? -32.653 4.393 -12.935 1.00 27.05 48 GLY C CA 1
ATOM 1247 C C . GLY C 2 29 ? -34.166 4.686 -12.921 1.00 25.61 48 GLY C C 1
ATOM 1248 O O . GLY C 2 29 ? -34.905 4.186 -13.796 1.00 25.86 48 GLY C O 1
ATOM 1249 N N . ILE C 2 30 ? -34.642 5.467 -11.961 1.00 22.61 49 ILE C N 1
ATOM 1250 C CA . ILE C 2 30 ? -36.089 5.665 -11.692 1.00 20.53 49 ILE C CA 1
ATOM 1251 C C . ILE C 2 30 ? -36.346 7.127 -11.353 1.00 18.47 49 ILE C C 1
ATOM 1252 O O . ILE C 2 30 ? -35.457 7.852 -10.923 1.00 19.53 49 ILE C O 1
ATOM 1257 N N . PRO C 2 31 ? -37.595 7.596 -11.530 1.00 18.12 50 PRO C N 1
ATOM 1258 C CA . PRO C 2 31 ? -37.917 8.960 -11.142 1.00 17.60 50 PRO C CA 1
ATOM 1259 C C . PRO C 2 31 ? -37.647 9.215 -9.655 1.00 15.43 50 PRO C C 1
ATOM 1260 O O . PRO C 2 31 ? -37.663 8.301 -8.825 1.00 16.18 50 PRO C O 1
ATOM 1264 N N . VAL C 2 32 ? -37.361 10.462 -9.348 1.00 16.17 51 VAL C N 1
ATOM 1265 C CA . VAL C 2 32 ? -37.043 10.843 -7.949 1.00 15.86 51 VAL C CA 1
ATOM 1266 C C . VAL C 2 32 ? -38.347 10.907 -7.179 1.00 15.24 51 VAL C C 1
ATOM 1267 O O . VAL C 2 32 ? -39.273 11.654 -7.522 1.00 17.54 51 VAL C O 1
ATOM 1271 N N . PRO C 2 33 ? -38.485 10.127 -6.094 1.00 15.03 52 PRO C N 1
ATOM 1272 C CA . PRO C 2 33 ? -39.717 10.187 -5.317 1.00 14.10 52 PRO C CA 1
ATOM 1273 C C . PRO C 2 33 ? -39.922 11.530 -4.610 1.00 14.81 52 PRO C C 1
ATOM 1274 O O . PRO C 2 33 ? -38.960 12.168 -4.200 1.00 16.13 52 PRO C O 1
ATOM 1278 N N . GLU C 2 34 ? -41.175 11.957 -4.555 1.00 14.61 53 GLU C N 1
ATOM 1279 C CA . GLU C 2 34 ? -41.556 13.332 -4.155 1.00 15.68 53 GLU C CA 1
ATOM 1280 C C . GLU C 2 34 ? -41.741 13.472 -2.635 1.00 15.24 53 GLU C C 1
ATOM 1281 O O . GLU C 2 34 ? -41.833 14.611 -2.146 1.00 16.85 53 GLU C O 1
ATOM 1287 N N . CYS C 2 35 ? -41.888 12.366 -1.917 1.00 14.23 54 CYS C N 1
ATOM 1288 C CA . CYS C 2 35 ? -42.340 12.391 -0.524 1.00 14.20 54 CYS C CA 1
ATOM 1289 C C . CYS C 2 35 ? -41.318 11.761 0.405 1.00 14.22 54 CYS C C 1
ATOM 1290 O O . CYS C 2 35 ? -40.579 10.861 0.009 1.00 14.22 54 CYS C O 1
ATOM 1293 N N . PHE C 2 36 ? -41.350 12.224 1.645 1.00 13.45 55 PHE C N 1
ATOM 1294 C CA . PHE C 2 36 ? -40.805 11.455 2.767 1.00 13.38 55 PHE C CA 1
ATOM 1295 C C . PHE C 2 36 ? -41.961 10.815 3.533 1.00 14.46 55 PHE C C 1
ATOM 1296 O O . PHE C 2 36 ? -43.021 11.433 3.696 1.00 18.09 55 PHE C O 1
ATOM 1304 N N . TRP C 2 37 ? -41.717 9.619 4.053 1.00 13.00 56 TRP C N 1
ATOM 1305 C CA . TRP C 2 37 ? -42.662 8.955 4.975 1.00 12.11 56 TRP C CA 1
ATOM 1306 C C . TRP C 2 37 ? -41.952 8.702 6.292 1.00 12.61 56 TRP C C 1
ATOM 1307 O O . TRP C 2 37 ? -40.728 8.505 6.326 1.00 12.51 56 TRP C O 1
ATOM 1318 N N . PHE C 2 38 ? -42.741 8.686 7.346 1.00 11.89 57 PHE C N 1
ATOM 1319 C CA . PHE C 2 38 ? -42.233 8.438 8.716 1.00 12.55 57 PHE C CA 1
ATOM 1320 C C . PHE C 2 38 ? -43.201 7.490 9.402 1.00 12.30 57 PHE C C 1
ATOM 1321 O O . PHE C 2 38 ? -44.442 7.703 9.375 1.00 13.45 57 PHE C O 1
ATOM 1329 N N . MET C 2 39 ? -42.658 6.445 9.993 1.00 11.56 58 MET C N 1
ATOM 1330 C CA . MET C 2 39 ? -43.469 5.415 10.679 1.00 12.18 58 MET C CA 1
ATOM 1331 C C . MET C 2 39 ? -43.294 5.583 12.187 1.00 12.82 58 MET C C 1
ATOM 1332 O O . MET C 2 39 ? -42.154 5.728 12.658 1.00 13.77 58 MET C O 1
ATOM 1337 N N . PHE C 2 40 ? -44.404 5.568 12.918 1.00 12.99 59 PHE C N 1
ATOM 1338 C CA . PHE C 2 40 ? -44.424 5.745 14.385 1.00 13.34 59 PHE C CA 1
ATOM 1339 C C . PHE C 2 40 ? -45.176 4.610 15.050 1.00 14.41 59 PHE C C 1
ATOM 1340 O O . PHE C 2 40 ? -46.145 4.095 14.487 1.00 15.07 59 PHE C O 1
ATOM 1348 N N . LYS C 2 41 ? -44.699 4.253 16.240 1.00 14.57 60 LYS C N 1
ATOM 1349 C CA . LYS C 2 41 ? -45.397 3.347 17.180 1.00 15.10 60 LYS C CA 1
ATOM 1350 C C . LYS C 2 41 ? -45.568 4.105 18.497 1.00 14.29 60 LYS C C 1
ATOM 1351 O O . LYS C 2 41 ? -44.587 4.619 19.028 1.00 14.58 60 LYS C O 1
ATOM 1357 N N . ASN C 2 42 ? -46.796 4.256 18.964 1.00 14.65 61 ASN C N 1
ATOM 1358 C CA . ASN C 2 42 ? -47.102 5.083 20.152 1.00 15.85 61 ASN C CA 1
ATOM 1359 C C . ASN C 2 42 ? -46.496 6.485 19.990 1.00 15.59 61 ASN C C 1
ATOM 1360 O O . ASN C 2 42 ? -45.985 7.032 20.976 1.00 15.47 61 ASN C O 1
ATOM 1365 N N . ASN C 2 43 ? -46.543 7.034 18.776 1.00 14.31 62 ASN C N 1
ATOM 1366 C CA . ASN C 2 43 ? -46.074 8.402 18.467 1.00 14.54 62 ASN C CA 1
ATOM 1367 C C . ASN C 2 43 ? -44.554 8.514 18.594 1.00 14.36 62 ASN C C 1
ATOM 1368 O O . ASN C 2 43 ? -44.050 9.631 18.546 1.00 16.51 62 ASN C O 1
ATOM 1373 N N . VAL C 2 44 ? -43.853 7.385 18.592 1.00 14.46 63 VAL C N 1
ATOM 1374 C CA . VAL C 2 44 ? -42.371 7.320 18.647 1.00 15.30 63 VAL C CA 1
ATOM 1375 C C . VAL C 2 44 ? -41.840 6.865 17.282 1.00 14.75 63 VAL C C 1
ATOM 1376 O O . VAL C 2 44 ? -42.256 5.795 16.787 1.00 14.60 63 VAL C O 1
ATOM 1380 N N . ARG C 2 45 ? -40.965 7.658 16.663 1.00 14.08 64 ARG C N 1
ATOM 1381 C CA . ARG C 2 45 ? -40.444 7.339 15.317 1.00 14.39 64 ARG C CA 1
ATOM 1382 C C . ARG C 2 45 ? -39.717 5.996 15.310 1.00 14.08 64 ARG C C 1
ATO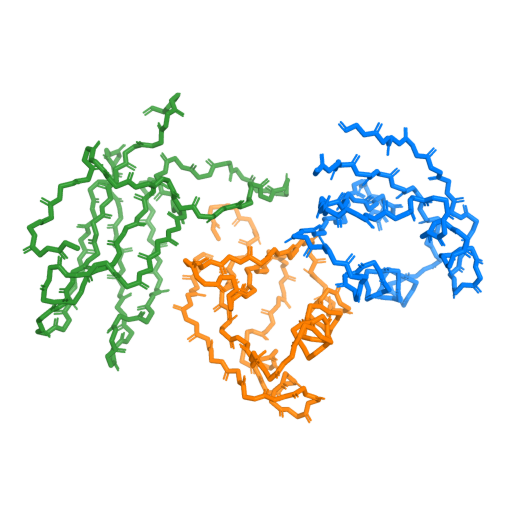M 1383 O O . ARG C 2 45 ? -38.831 5.771 16.136 1.00 16.27 64 ARG C O 1
ATOM 1391 N N . GLN C 2 46 ? -40.081 5.133 14.368 1.00 14.52 65 GLN C N 1
ATOM 1392 C CA . GLN C 2 46 ? -39.469 3.795 14.194 1.00 14.65 65 GLN C CA 1
ATOM 1393 C C . GLN C 2 46 ? -38.627 3.733 12.920 1.00 14.04 65 GLN C C 1
ATOM 1394 O O . GLN C 2 46 ? -37.633 3.011 12.899 1.00 16.78 65 GLN C O 1
ATOM 1400 N N . ASP C 2 47 ? -39.041 4.409 11.855 1.00 13.42 66 ASP C N 1
ATOM 1401 C CA . ASP C 2 47 ? -38.296 4.335 10.578 1.00 14.16 66 ASP C CA 1
ATOM 1402 C C . ASP C 2 47 ? -38.813 5.455 9.683 1.00 13.11 66 ASP C C 1
ATOM 1403 O O . ASP C 2 47 ? -39.828 6.108 10.010 1.00 13.27 66 ASP C O 1
ATOM 1408 N N . ALA C 2 48 ? -38.141 5.656 8.567 1.00 13.17 67 ALA C N 1
ATOM 1409 C CA . ALA C 2 48 ? -38.521 6.714 7.620 1.00 12.89 67 ALA C CA 1
ATOM 1410 C C . ALA C 2 48 ? -37.857 6.436 6.286 1.00 12.72 67 ALA C C 1
ATOM 1411 O O . ALA C 2 48 ? -36.891 5.663 6.250 1.00 14.89 67 ALA C O 1
ATOM 1413 N N . GLY C 2 49 ? -38.368 7.056 5.230 1.00 12.25 68 GLY C N 1
ATOM 1414 C CA . GLY C 2 49 ? -37.779 6.867 3.903 1.00 12.49 68 GLY C CA 1
ATOM 1415 C C . GLY C 2 49 ? -38.432 7.778 2.909 1.00 13.00 68 GLY C C 1
ATOM 1416 O O . GLY C 2 49 ? -39.134 8.713 3.283 1.00 13.07 68 GLY C O 1
ATOM 1417 N N . THR C 2 50 ? -38.225 7.477 1.637 1.00 12.99 69 THR C N 1
ATOM 1418 C CA . THR C 2 50 ? -38.883 8.216 0.542 1.00 13.35 69 THR C CA 1
ATOM 1419 C C . THR C 2 50 ? -39.994 7.366 -0.072 1.00 12.93 69 THR C C 1
ATOM 1420 O O . THR C 2 50 ? -39.953 6.124 -0.011 1.00 13.79 69 THR C O 1
ATOM 1424 N N . CYS C 2 51 ? -40.948 8.046 -0.715 1.00 12.96 70 CYS C N 1
ATOM 1425 C CA . CYS C 2 51 ? -41.977 7.357 -1.500 1.00 12.78 70 CYS C CA 1
ATOM 1426 C C . CYS C 2 51 ? -42.526 8.306 -2.551 1.00 13.58 70 CYS C C 1
ATOM 1427 O O . CYS C 2 51 ? -42.373 9.507 -2.440 1.00 14.69 70 CYS C O 1
ATOM 1430 N N . TYR C 2 52 ? -43.151 7.714 -3.545 1.00 14.28 71 TYR C N 1
ATOM 1431 C CA . TYR C 2 52 ? -43.786 8.498 -4.623 1.00 15.05 71 TYR C CA 1
ATOM 1432 C C . TYR C 2 52 ? -45.105 9.079 -4.147 1.00 15.32 71 TYR C C 1
ATOM 1433 O O . TYR C 2 52 ? -45.866 8.415 -3.460 1.00 16.72 71 TYR C O 1
ATOM 1442 N N . SER C 2 53 ? -45.394 10.282 -4.635 1.00 15.57 72 SER C N 1
ATOM 1443 C CA . SER C 2 53 ? -46.756 10.837 -4.570 1.00 16.02 72 SER C CA 1
ATOM 1444 C C . SER C 2 53 ? -47.658 10.157 -5.590 1.00 16.94 72 SER C C 1
ATOM 1445 O O . SER C 2 53 ? -47.167 9.570 -6.560 1.00 17.40 72 SER C O 1
ATOM 1448 N N . SER C 2 54 ? -48.960 10.204 -5.368 1.00 17.18 73 SER C N 1
ATOM 1449 C CA . SER C 2 54 ? -49.959 9.651 -6.314 1.00 19.63 73 SER C CA 1
ATOM 1450 C C . SER C 2 54 ? -49.569 8.221 -6.685 1.00 17.79 73 SER C C 1
ATOM 1451 O O . SER C 2 54 ? -49.508 7.857 -7.889 1.00 20.60 73 SER C O 1
ATOM 1454 N N . TRP C 2 55 ? -49.314 7.393 -5.688 1.00 17.26 74 TRP C N 1
ATOM 1455 C CA . TRP C 2 55 ? -48.792 6.031 -5.939 1.00 16.87 74 TRP C CA 1
ATOM 1456 C C . TRP C 2 55 ? -49.240 5.125 -4.799 1.00 16.35 74 TRP C C 1
ATOM 1457 O O . TRP C 2 55 ? -50.173 5.460 -4.036 1.00 17.74 74 TRP C O 1
ATOM 1468 N N . LYS C 2 56 ? -48.598 3.987 -4.691 1.00 17.94 75 LYS C N 1
ATOM 1469 C CA . LYS C 2 56 ? -49.001 2.964 -3.723 1.00 18.79 75 LYS C CA 1
ATOM 1470 C C . LYS C 2 56 ? -47.795 2.089 -3.438 1.00 17.69 75 LYS C C 1
ATOM 1471 O O . LYS C 2 56 ? -46.921 1.933 -4.304 1.00 19.40 75 LYS C O 1
ATOM 1477 N N . MET C 2 57 ? -47.793 1.528 -2.255 1.00 16.79 76 MET C N 1
ATOM 1478 C CA . MET C 2 57 ? -46.734 0.610 -1.856 1.00 16.58 76 MET C CA 1
ATOM 1479 C C . MET C 2 57 ? -47.289 -0.357 -0.828 1.00 17.11 76 MET C C 1
ATOM 1480 O O . MET C 2 57 ? -48.295 -0.054 -0.186 1.00 17.93 76 MET C O 1
ATOM 1485 N N . ASP C 2 58 ? -46.624 -1.488 -0.713 1.00 15.68 77 ASP C N 1
ATOM 1486 C CA . ASP C 2 58 ? -46.884 -2.427 0.383 1.00 14.95 77 ASP C CA 1
ATOM 1487 C C . ASP C 2 58 ? -45.717 -2.342 1.347 1.00 14.18 77 ASP C C 1
ATOM 1488 O O . ASP C 2 58 ? -44.573 -2.386 0.906 1.00 14.61 77 ASP C O 1
ATOM 1493 N N . MET C 2 59 ? -46.038 -2.189 2.618 1.00 14.23 78 MET C N 1
ATOM 1494 C CA . MET C 2 59 ? -45.003 -1.989 3.637 1.00 14.19 78 MET C CA 1
ATOM 1495 C C . MET C 2 59 ? -45.359 -2.769 4.883 1.00 13.88 78 MET C C 1
ATOM 1496 O O . MET C 2 59 ? -46.522 -2.812 5.285 1.00 14.88 78 MET C O 1
ATOM 1501 N N B LYS C 2 60 ? -44.347 -3.383 5.494 0.38 14.05 79 LYS C N 1
ATOM 1502 N N C LYS C 2 60 ? -44.332 -3.332 5.501 0.62 13.87 79 LYS C N 1
ATOM 1503 C CA B LYS C 2 60 ? -44.524 -4.033 6.808 0.38 15.68 79 LYS C CA 1
ATOM 1504 C CA C LYS C 2 60 ? -44.504 -3.995 6.797 0.62 16.27 79 LYS C CA 1
ATOM 1505 C C B LYS C 2 60 ? -44.561 -2.944 7.878 0.38 14.94 79 LYS C C 1
ATOM 1506 C C C LYS C 2 60 ? -44.561 -2.924 7.884 0.62 15.30 79 LYS C C 1
ATOM 1507 O O B LYS C 2 60 ? -43.580 -2.202 8.009 0.38 18.01 79 LYS C O 1
ATOM 1508 O O C LYS C 2 60 ? -43.614 -2.159 8.030 0.62 16.64 79 LYS C O 1
ATOM 1519 N N . VAL C 2 61 ? -45.691 -2.847 8.573 1.00 15.26 80 VAL C N 1
ATOM 1520 C CA . VAL C 2 61 ? -45.931 -1.865 9.645 1.00 15.63 80 VAL C CA 1
ATOM 1521 C C . VAL C 2 61 ? -46.242 -2.670 10.911 1.00 17.12 80 VAL C C 1
ATOM 1522 O O . VAL C 2 61 ? -47.298 -3.271 11.015 1.00 17.63 80 VAL C O 1
ATOM 1526 N N . GLY C 2 62 ? -45.294 -2.742 11.828 1.00 19.56 81 GLY C N 1
ATOM 1527 C CA . GLY C 2 62 ? -45.411 -3.632 12.990 1.00 21.51 81 GLY C CA 1
ATOM 1528 C C . GLY C 2 62 ? -45.726 -5.045 12.506 1.00 20.89 81 GLY C C 1
ATOM 1529 O O . GLY C 2 62 ? -44.983 -5.610 11.723 1.00 20.65 81 GLY C O 1
ATOM 1530 N N . PRO C 2 63 ? -46.801 -5.681 12.985 1.00 23.99 82 PRO C N 1
ATOM 1531 C CA . PRO C 2 63 ? -47.021 -7.083 12.659 1.00 24.23 82 PRO C CA 1
ATOM 1532 C C . PRO C 2 63 ? -47.621 -7.332 11.275 1.00 20.82 82 PRO C C 1
ATOM 1533 O O . PRO C 2 63 ? -47.690 -8.499 10.894 1.00 23.39 82 PRO C O 1
ATOM 1537 N N . ASN C 2 64 ? -48.045 -6.289 10.563 1.00 17.74 83 ASN C N 1
ATOM 1538 C CA . ASN C 2 64 ? -48.879 -6.479 9.360 1.00 18.43 83 ASN C CA 1
ATOM 1539 C C . ASN C 2 64 ? -48.259 -5.896 8.101 1.00 17.69 83 ASN C C 1
ATOM 1540 O O . ASN C 2 64 ? -47.599 -4.872 8.147 1.00 21.22 83 ASN C O 1
ATOM 1545 N N . TRP C 2 65 ? -48.515 -6.564 6.997 1.00 15.57 84 TRP C N 1
ATOM 1546 C CA . TRP C 2 65 ? -48.344 -5.966 5.667 1.00 16.64 84 TRP C CA 1
ATOM 1547 C C . TRP C 2 65 ? -49.494 -5.008 5.405 1.00 17.74 84 TRP C C 1
ATOM 1548 O O . TRP C 2 65 ? -50.663 -5.433 5.505 1.00 23.00 84 TRP C O 1
ATOM 1559 N N . VAL C 2 66 ? -49.164 -3.775 5.052 1.00 16.11 85 VAL C N 1
ATOM 1560 C CA . VAL C 2 66 ? -50.169 -2.707 4.855 1.00 15.74 85 VAL C CA 1
ATOM 1561 C C . VAL C 2 66 ? -50.014 -2.104 3.468 1.00 14.68 85 VAL C C 1
ATOM 1562 O O . VAL C 2 66 ? -48.885 -1.759 3.057 1.00 15.14 85 VAL C O 1
ATOM 1566 N N . HIS C 2 67 ? -51.096 -2.062 2.720 1.00 14.96 86 HIS C N 1
ATOM 1567 C CA . HIS C 2 67 ? -51.133 -1.335 1.429 1.00 15.51 86 HIS C CA 1
ATOM 1568 C C . HIS C 2 67 ? -51.341 0.153 1.720 1.00 16.02 86 HIS C C 1
ATOM 1569 O O . HIS C 2 67 ? -52.380 0.526 2.306 1.00 18.23 86 HIS C O 1
ATOM 1576 N N . ILE C 2 68 ? -50.377 0.954 1.332 1.00 15.00 87 ILE C N 1
ATOM 1577 C CA . ILE C 2 68 ? -50.365 2.406 1.630 1.00 14.42 87 ILE C CA 1
ATOM 1578 C C . ILE C 2 68 ? -50.499 3.151 0.313 1.00 15.21 87 ILE C C 1
ATOM 1579 O O . ILE C 2 68 ? -49.640 2.971 -0.573 1.00 17.54 87 ILE C O 1
ATOM 1584 N N . LYS C 2 69 ? -51.513 3.992 0.225 1.00 16.26 88 LYS C N 1
ATOM 1585 C CA . LYS C 2 69 ? -51.707 4.875 -0.929 1.00 16.82 88 LYS C CA 1
ATOM 1586 C C . LYS C 2 69 ? -51.221 6.283 -0.586 1.00 16.63 88 LYS C C 1
ATOM 1587 O O . LYS C 2 69 ? -51.361 6.722 0.563 1.00 18.32 88 LYS C O 1
ATOM 1593 N N . SER C 2 70 ? -50.682 6.979 -1.572 1.00 16.57 89 SER C N 1
ATOM 1594 C CA . SER C 2 70 ? -50.291 8.401 -1.442 1.00 17.90 89 SER C CA 1
ATOM 1595 C C . SER C 2 70 ? -51.125 9.212 -2.423 1.00 16.42 89 SER C C 1
ATOM 1596 O O . SER C 2 70 ? -51.346 8.744 -3.557 1.00 20.33 89 SER C O 1
ATOM 1599 N N . ASP C 2 71 ? -51.514 10.402 -2.015 1.00 17.61 90 ASP C N 1
ATOM 1600 C CA . ASP C 2 71 ? -52.210 11.324 -2.929 1.00 19.94 90 ASP C CA 1
ATOM 1601 C C . ASP C 2 71 ? -51.178 12.288 -3.521 1.00 19.41 90 ASP C C 1
ATOM 1602 O O . ASP C 2 71 ? -49.959 12.138 -3.293 1.00 20.18 90 ASP C O 1
ATOM 1607 N N . ASP C 2 72 ? -51.649 13.262 -4.282 1.00 21.45 91 ASP C N 1
ATOM 1608 C CA . ASP C 2 72 ? -50.788 14.229 -4.992 1.00 22.12 91 ASP C CA 1
ATOM 1609 C C . ASP C 2 72 ? -50.029 15.125 -4.023 1.00 22.28 91 ASP C C 1
ATOM 1610 O O . ASP C 2 72 ? -49.053 15.749 -4.473 1.00 26.70 91 ASP C O 1
ATOM 1615 N N . ASN C 2 73 ? -50.448 15.175 -2.754 1.00 20.03 92 ASN C N 1
ATOM 1616 C CA . ASN C 2 73 ? -49.839 16.083 -1.759 1.00 21.61 92 ASN C CA 1
ATOM 1617 C C . ASN C 2 73 ? -49.070 15.288 -0.694 1.00 17.69 92 ASN C C 1
ATOM 1618 O O . ASN C 2 73 ? -48.736 15.888 0.337 1.00 20.76 92 ASN C O 1
ATOM 1623 N N . CYS C 2 74 ? -48.746 14.030 -0.964 1.00 17.67 93 CYS C N 1
ATOM 1624 C CA . CYS C 2 74 ? -47.962 13.166 -0.070 1.00 15.99 93 CYS C CA 1
ATOM 1625 C C . CYS C 2 74 ? -48.766 12.781 1.180 1.00 15.47 93 CYS C C 1
ATOM 1626 O O . CYS C 2 74 ? -48.146 12.251 2.118 1.00 17.22 93 CYS C O 1
ATOM 1629 N N . ASN C 2 75 ? -50.084 12.933 1.204 1.00 16.93 94 ASN C N 1
ATOM 1630 C CA . ASN C 2 75 ? -50.885 12.355 2.308 1.00 17.48 94 ASN C CA 1
ATOM 1631 C C . ASN C 2 75 ? -50.987 10.846 2.104 1.00 15.75 94 ASN C C 1
ATOM 1632 O O . ASN C 2 75 ? -51.276 10.405 0.956 1.00 19.37 94 ASN C O 1
ATOM 1637 N N . LEU C 2 76 ? -50.744 10.070 3.150 1.00 15.60 95 LEU C N 1
ATOM 1638 C CA . LEU C 2 76 ? -50.757 8.595 3.057 1.00 15.48 95 LEU C CA 1
ATOM 1639 C C . LEU C 2 76 ? -52.001 8.029 3.709 1.00 17.53 95 LEU C C 1
ATOM 1640 O O . LEU C 2 76 ? -52.464 8.548 4.733 1.00 19.78 95 LEU C O 1
ATOM 1645 N N . SER C 2 77 ? -52.517 6.960 3.150 1.00 17.32 96 SER C N 1
ATOM 1646 C CA . SER C 2 77 ? -53.671 6.268 3.743 1.00 18.50 96 SER C CA 1
ATOM 1647 C C . SER C 2 77 ? -53.404 4.776 3.769 1.00 18.02 96 SER C C 1
ATOM 1648 O O . SER C 2 77 ? -52.825 4.207 2.835 1.00 19.07 96 SER C O 1
ATOM 1651 N N . GLY C 2 78 ? -53.842 4.140 4.831 1.00 17.79 97 GLY C N 1
ATOM 1652 C CA . GLY C 2 78 ? -53.705 2.701 4.962 1.00 19.49 97 GLY C CA 1
ATOM 1653 C C . GLY C 2 78 ? -54.352 2.244 6.246 1.00 18.53 97 GLY C C 1
ATOM 1654 O O . GLY C 2 78 ? -54.577 3.090 7.142 1.00 20.27 97 GLY C O 1
ATOM 1655 N N . ASP C 2 79 ? -54.594 0.942 6.342 1.00 18.78 98 ASP C N 1
ATOM 1656 C CA . ASP C 2 79 ? -55.203 0.329 7.544 1.00 20.50 98 ASP C CA 1
ATOM 1657 C C . ASP C 2 79 ? -54.068 -0.129 8.446 1.00 18.44 98 ASP C C 1
ATOM 1658 O O . ASP C 2 79 ? -53.615 -1.245 8.306 1.00 21.64 98 ASP C O 1
ATOM 1663 N N . PHE C 2 80 ? -53.598 0.781 9.278 1.00 19.98 99 PHE C N 1
ATOM 1664 C CA . PHE C 2 80 ? -52.455 0.517 10.158 1.00 18.14 99 PHE C CA 1
ATOM 1665 C C . PHE C 2 80 ? -52.887 -0.251 11.402 1.00 18.39 99 PHE C C 1
ATOM 1666 O O . PHE C 2 80 ? -53.995 -0.077 11.924 1.00 22.25 99 PHE C O 1
ATOM 1674 N N . PRO C 2 81 ? -52.036 -1.167 11.881 1.00 18.23 100 PRO C N 1
ATOM 1675 C CA . PRO C 2 81 ? -52.361 -1.912 13.088 1.00 20.52 100 PRO C CA 1
ATOM 1676 C C . PRO C 2 81 ? -52.357 -0.973 14.292 1.00 21.11 100 PRO C C 1
ATOM 1677 O O . PRO C 2 81 ? -51.750 0.105 14.282 1.00 19.71 100 PRO C O 1
ATOM 1681 N N . PRO C 2 82 ? -53.090 -1.341 15.360 1.00 23.71 101 PRO C N 1
ATOM 1682 C CA . PRO C 2 82 ? -53.168 -0.511 16.554 1.00 25.93 101 PRO C CA 1
ATOM 1683 C C . PRO C 2 82 ? -51.801 -0.040 17.068 1.00 21.42 101 PRO C C 1
ATOM 1684 O O . PRO C 2 82 ? -50.892 -0.846 17.196 1.00 23.03 101 PRO C O 1
ATOM 1688 N N . GLY C 2 83 ? -51.698 1.265 17.327 1.00 21.68 102 GLY C N 1
ATOM 1689 C CA . GLY C 2 83 ? -50.480 1.882 17.856 1.00 20.23 102 GLY C CA 1
ATOM 1690 C C . GLY C 2 83 ? -49.548 2.399 16.787 1.00 17.88 102 GLY C C 1
ATOM 1691 O O . GLY C 2 83 ? -48.605 3.114 17.138 1.00 17.09 102 GLY C O 1
ATOM 1692 N N . TRP C 2 84 ? -49.792 2.057 15.532 1.00 15.52 103 TRP C N 1
ATOM 1693 C CA . TRP C 2 84 ? -48.873 2.412 14.435 1.00 14.16 103 TRP C CA 1
ATOM 1694 C C . TRP C 2 84 ? -49.512 3.412 13.483 1.00 14.88 103 TRP C C 1
ATOM 1695 O O . TRP C 2 84 ? -50.722 3.372 13.253 1.00 16.87 103 TRP C O 1
ATOM 1706 N N . ILE C 2 85 ? -48.669 4.216 12.847 1.00 14.53 104 ILE C N 1
ATOM 1707 C CA . ILE C 2 85 ? -49.125 5.102 11.752 1.00 14.25 104 ILE C CA 1
ATOM 1708 C C . ILE C 2 85 ? -47.916 5.352 10.859 1.00 14.25 104 ILE C C 1
ATOM 1709 O O . ILE C 2 85 ? -46.772 5.329 11.310 1.00 14.32 104 ILE C O 1
ATOM 1714 N N . VAL C 2 86 ? -48.205 5.599 9.602 1.00 13.58 105 VAL C N 1
ATOM 1715 C CA . VAL C 2 86 ? -47.210 6.082 8.622 1.00 13.67 105 VAL C CA 1
ATOM 1716 C C . VAL C 2 86 ? -47.755 7.382 8.044 1.00 13.42 105 VAL C C 1
ATOM 1717 O O . VAL C 2 86 ? -48.904 7.395 7.602 1.00 14.31 105 VAL C O 1
ATOM 1721 N N . LEU C 2 87 ? -46.947 8.438 8.101 1.00 13.21 106 LEU C N 1
ATOM 1722 C CA . LEU C 2 87 ? -47.326 9.786 7.652 1.00 13.74 106 LEU C CA 1
ATOM 1723 C C . LEU C 2 87 ? -46.351 10.287 6.606 1.00 14.02 106 LEU C C 1
ATOM 1724 O O . LEU C 2 87 ? -45.155 10.020 6.699 1.00 14.25 106 LEU C O 1
ATOM 1729 N N . GLY C 2 88 ? -46.904 11.070 5.685 1.00 13.65 107 GLY C N 1
ATOM 1730 C CA . GLY C 2 88 ? -46.123 11.625 4.578 1.00 14.02 107 GLY C CA 1
ATOM 1731 C C . GLY C 2 88 ? -45.942 13.119 4.662 1.00 15.32 107 GLY C C 1
ATOM 1732 O O . GLY C 2 88 ? -46.765 13.797 5.271 1.00 18.50 107 GLY C O 1
ATOM 1733 N N . LYS C 2 89 ? -44.925 13.611 3.967 1.00 14.76 108 LYS C N 1
ATOM 1734 C CA . LYS C 2 89 ? -44.807 15.039 3.664 1.00 18.23 108 LYS C CA 1
ATOM 1735 C C . LYS C 2 89 ? -43.966 15.234 2.407 1.00 15.71 108 LYS C C 1
ATOM 1736 O O . LYS C 2 89 ? -43.240 14.346 1.975 1.00 15.82 108 LYS C O 1
ATOM 1742 N N . LYS C 2 90 ? -44.163 16.387 1.807 1.00 16.21 109 LYS C N 1
ATOM 1743 C CA . LYS C 2 90 ? -43.425 16.746 0.596 1.00 16.31 109 LYS C CA 1
ATOM 1744 C C . LYS C 2 90 ? -41.951 16.961 0.911 1.00 15.77 109 LYS C C 1
ATOM 1745 O O . LYS C 2 90 ? -41.598 17.611 1.902 1.00 17.86 109 LYS C O 1
ATOM 1751 N N . ARG C 2 91 ? -41.088 16.423 0.069 1.00 16.17 110 ARG C N 1
ATOM 1752 C CA . ARG C 2 91 ? -39.645 16.701 0.129 1.00 17.45 110 ARG C CA 1
ATOM 1753 C C . ARG C 2 91 ? -39.363 18.134 -0.284 1.00 21.36 110 ARG C C 1
ATOM 1754 O O . ARG C 2 91 ? -40.145 18.729 -1.018 1.00 24.18 110 ARG C O 1
ATOM 1762 N N . PRO C 2 92 ? -38.216 18.705 0.163 1.00 26.66 111 PRO C N 1
ATOM 1763 C CA . PRO C 2 92 ? -37.795 20.025 -0.301 1.00 32.15 111 PRO C CA 1
ATOM 1764 C C . PRO C 2 92 ? -37.734 20.053 -1.834 1.00 34.42 111 PRO C C 1
ATOM 1765 O O . PRO C 2 92 ? -37.208 19.124 -2.443 1.00 38.19 111 PRO C O 1
ATOM 1769 N N . GLY C 2 93 ? -38.292 21.097 -2.430 1.00 37.48 112 GLY C N 1
ATOM 1770 C CA . GLY C 2 93 ? -38.228 21.327 -3.881 1.00 43.01 112 GLY C CA 1
ATOM 1771 C C . GLY C 2 93 ? -39.391 20.696 -4.619 1.00 43.79 112 GLY C C 1
ATOM 1772 O O . GLY C 2 93 ? -39.486 20.918 -5.836 1.00 45.82 112 GLY C O 1
ATOM 1773 N N . PHE C 2 94 ? -40.250 19.942 -3.925 1.00 38.55 113 PHE C N 1
ATOM 1774 C CA . PHE C 2 94 ? -41.453 19.310 -4.516 1.00 37.63 113 PHE C CA 1
ATOM 1775 C C . PHE C 2 94 ? -42.693 20.110 -4.091 1.00 45.83 113 PHE C C 1
ATOM 1776 O O . PHE C 2 94 ? -43.483 19.743 -3.218 1.00 60.06 113 PHE C O 1
#

Organism: Pyricularia oryzae (NCBI:txid318829)

Radius of gyration: 17.88 Å; Cα contacts (8 Å, |Δi|>4): 561; chains: 3; bounding box: 48×40×44 Å

Foldseek 3Di:
DKKWKKFFDAPDVVLLVQLQCLLVVDPFWDDWDQDDPVSGMIITDGPPDDRVVSQVVSCVRHRNMDTDDID/DPDQKKKWKKFADPPDPVLQVVLVVLLCVDPFWDDWAQDDPVSRIIITMGHPDDRVVSQVVRCVPRNHMGTDDID/DQADDVVPDDAADEDQDPVDDGAFKKKFKFFNSHTDHIYGHHAQAWDWDDHPPDTWIWGHHNQQAIDTDHDPRMDMGMGTDPPD

Solvent-accessible surface area: 11183 Å² total; per-residue (Å²): 158,74,79,0,14,0,64,0,62,31,97,50,100,66,16,34,37,85,0,2,24,28,0,1,54,35,45,36,11,24,2,0,0,11,35,31,157,125,70,12,72,0,35,0,33,1,71,87,13,69,18,127,148,8,10,41,35,0,114,173,114,31,20,128,0,85,70,84,73,62,91,18,44,70,170,58,61,6,3,9,1,86,3,22,92,92,54,83,168,16,40,17,111,0,3,16,34,0,3,38,42,61,28,3,15,2,0,1,14,10,2,31,134,69,8,20,1,13,1,0,0,62,79,12,77,22,111,149,7,13,64,40,0,115,120,50,27,24,123,0,46,24,23,9,60,19,193,194,80,55,57,32,99,179,36,151,81,6,57,89,38,45,6,66,47,22,77,68,6,50,0,2,14,0,12,2,83,90,70,59,37,78,14,3,7,7,7,9,20,61,65,93,10,57,4,66,0,16,102,70,126,6,92,2,123,14,64,112,80,2,90,26,65,32,131,39,8,132,43,47,64,1,49,14,58,102,18,106,87,125

InterPro domains:
  IPR055026 AVR-Pik-like, HMA interaction domain [PF22383] (51-111)

B-factor: mean 23.69, std 9.24, range [11.56, 61.95]

Sequence (230 aa):
KQKIVIKVPMASDKCRSKAMALVASTGGVDSVALVGDLRDKIEVVGDGIDSIKLVSSALRKKVGHAELLQVSGPGMKQKKIIVIKVPMASDKCRSKAMMALVASTGGVDSVALVGDLRDKIEVVVGDGIDSIKLVSALRKKVGHAELLQVSKRAIDLSRERDPNFFDHPGIPVPECFWFMFKNNVRQDAGTCYSSWKMDMKKVGPNWVHIKSDDNCNLSGDFPPGWIVLGKKRPGF

Nearest PDB structures (foldseek):
  7bnt-assembly1_A  TM=1.014E+00  e=3.412E-14  synthetic construct
  7bnt-assembly1_B  TM=9.585E-01  e=3.533E-12  synthetic construct
  6r8m-assembly2_E  TM=9.691E-01  e=1.932E-11  Oryza sativa
  6fu9-assembly1_A  TM=9.528E-01  e=2.032E-10  Oryza sativa Japonica Group
  5zne-assembly1_A-2  TM=9.627E-01  e=2.774E-09  Oryza sativa Japonica Group

Secondary structure (DSSP, 8-state):
-EEEEEE---SSHHHHHHHHHHHHTSTTEEEEEEETTTT-EEEEEESS--HHHHHHHHHHHTS--EEEEE-/--SS-EEEEEE---S-HHHHHHHHHHHHTSTTEEEEEEESTTS-EEEEEESS--HHHHHHHHHHHTS--EEEEE-/--S--TTSSPPPP----TTSPPP-EEEEEEETTEEEEEEEE-SSEEEEEEETTEEEEEEE-TT--EE--PPTTEEEEEEEPTT-